Protein AF-A0A954LQW9-F1 (afdb_monomer)

Structure (mmCIF, N/CA/C/O backbone):
data_AF-A0A954LQW9-F1
#
_entry.id   AF-A0A954LQW9-F1
#
loop_
_atom_site.group_PDB
_atom_site.id
_atom_site.type_symbol
_atom_site.label_atom_id
_atom_site.label_alt_id
_atom_site.label_comp_id
_atom_site.label_asym_id
_atom_site.label_entity_id
_atom_site.label_seq_id
_atom_site.pdbx_PDB_ins_code
_atom_site.Cartn_x
_atom_site.Cartn_y
_atom_site.Cartn_z
_atom_site.occupancy
_atom_site.B_iso_or_equiv
_atom_site.auth_seq_id
_atom_site.auth_comp_id
_atom_site.auth_asym_id
_atom_site.auth_atom_id
_atom_site.pdbx_PDB_model_num
ATOM 1 N N . MET A 1 1 ? -70.187 52.828 22.513 1.00 39.25 1 MET A N 1
ATOM 2 C CA . MET A 1 1 ? -70.143 51.686 21.578 1.00 39.25 1 MET A CA 1
ATOM 3 C C . MET A 1 1 ? -68.738 51.109 21.655 1.00 39.25 1 MET A C 1
ATOM 5 O O . MET A 1 1 ? -67.790 51.791 21.299 1.00 39.25 1 MET A O 1
ATOM 9 N N . ILE A 1 2 ? -68.610 49.960 22.313 1.00 35.94 2 ILE A N 1
ATOM 10 C CA . ILE A 1 2 ? -67.358 49.329 22.753 1.00 35.94 2 ILE A CA 1
ATOM 11 C C . ILE A 1 2 ? -66.992 48.266 21.717 1.00 35.94 2 ILE A C 1
ATOM 13 O O . ILE A 1 2 ? -67.837 47.426 21.425 1.00 35.94 2 ILE A O 1
ATOM 17 N N . VAL A 1 3 ? -65.755 48.248 21.217 1.00 33.84 3 VAL A N 1
ATOM 18 C CA . VAL A 1 3 ? -65.202 47.069 20.530 1.00 33.84 3 VAL A CA 1
ATOM 19 C C . VAL A 1 3 ? -63.788 46.829 21.059 1.00 33.84 3 VAL A C 1
ATOM 21 O O . VAL A 1 3 ? -62.901 47.664 20.909 1.00 33.84 3 VAL A O 1
ATOM 24 N N . ARG A 1 4 ? -63.625 45.705 21.766 1.00 34.25 4 ARG A N 1
ATOM 25 C CA . ARG A 1 4 ? -62.376 45.216 22.366 1.00 34.25 4 ARG A CA 1
ATOM 26 C C . ARG A 1 4 ? -61.536 44.487 21.311 1.00 34.25 4 ARG A C 1
ATOM 28 O O . ARG A 1 4 ? -62.062 43.637 20.601 1.00 34.25 4 ARG A O 1
ATOM 35 N N . PHE A 1 5 ? -60.234 44.764 21.283 1.00 35.41 5 PHE A N 1
ATOM 36 C CA . PHE A 1 5 ? -59.224 43.932 20.622 1.00 35.41 5 PHE A CA 1
ATOM 37 C C . PHE A 1 5 ? -58.997 42.649 21.438 1.00 35.41 5 PHE A C 1
ATOM 39 O O . PHE A 1 5 ? -58.690 42.723 22.627 1.00 35.41 5 PHE A O 1
ATOM 46 N N . GLY A 1 6 ? -59.150 41.484 20.807 1.00 32.94 6 GLY A N 1
ATOM 47 C CA . GLY A 1 6 ? -58.772 40.184 21.362 1.00 32.94 6 GLY A CA 1
ATOM 48 C C . GLY A 1 6 ? -57.530 39.655 20.651 1.00 32.94 6 GLY A C 1
ATOM 49 O O . GLY A 1 6 ? -57.569 39.404 19.451 1.00 32.94 6 GLY A O 1
ATOM 50 N N . ILE A 1 7 ? -56.431 39.505 21.388 1.00 35.88 7 ILE A N 1
ATOM 51 C CA . ILE A 1 7 ? -55.212 38.824 20.942 1.00 35.88 7 ILE A CA 1
ATOM 52 C C . ILE A 1 7 ? -55.422 37.323 21.171 1.00 35.88 7 ILE A C 1
ATOM 54 O O . ILE A 1 7 ? -55.615 36.900 22.309 1.00 35.88 7 ILE A O 1
ATOM 58 N N . ILE A 1 8 ? -55.378 36.519 20.107 1.00 36.50 8 ILE A N 1
ATOM 59 C CA . ILE A 1 8 ? -55.309 35.055 20.201 1.00 36.50 8 ILE A CA 1
ATOM 60 C C . ILE A 1 8 ? -53.840 34.659 20.048 1.00 36.50 8 ILE A C 1
ATOM 62 O O . ILE A 1 8 ? -53.289 34.686 18.951 1.00 36.50 8 ILE A O 1
ATOM 66 N N . VAL A 1 9 ? -53.204 34.296 21.162 1.00 35.56 9 VAL A N 1
ATOM 67 C CA . VAL A 1 9 ? -51.922 33.582 21.168 1.00 35.56 9 VAL A CA 1
ATOM 68 C C . VAL A 1 9 ? -52.242 32.098 20.994 1.00 35.56 9 VAL A C 1
ATOM 70 O O . VAL A 1 9 ? -52.780 31.472 21.904 1.00 35.56 9 VAL A O 1
ATOM 73 N N . SER A 1 10 ? -51.950 31.536 19.821 1.00 35.53 10 SER A N 1
ATOM 74 C CA . SER A 1 10 ? -51.995 30.083 19.624 1.00 35.53 10 SER A CA 1
ATOM 75 C C . SER A 1 10 ? -50.727 29.462 20.207 1.00 35.53 10 SER A C 1
ATOM 77 O O . SER A 1 10 ? -49.638 29.649 19.670 1.00 35.53 10 SER A O 1
ATOM 79 N N . LEU A 1 11 ? -50.870 28.728 21.314 1.00 36.81 11 LEU A N 1
ATOM 80 C CA . LEU A 1 11 ? -49.846 27.811 21.812 1.00 36.81 11 LEU A CA 1
ATOM 81 C C . LEU A 1 11 ? -49.794 26.595 20.875 1.00 36.81 11 LEU A C 1
ATOM 83 O O . LEU A 1 11 ? -50.669 25.732 20.927 1.00 36.81 11 LEU A O 1
ATOM 87 N N . LEU A 1 12 ? -48.766 26.511 20.030 1.00 36.34 12 LEU A N 1
ATOM 88 C CA . LEU A 1 12 ? -48.398 25.258 19.376 1.00 36.34 12 LEU A CA 1
ATOM 89 C C . LEU A 1 12 ? -47.534 24.455 20.358 1.00 36.34 12 LEU A C 1
ATOM 91 O O . LEU A 1 12 ? -46.339 24.700 20.505 1.00 36.34 12 LEU A O 1
ATOM 95 N N . VAL A 1 13 ? -48.154 23.511 21.064 1.00 37.94 13 VAL A N 1
ATOM 96 C CA . VAL A 1 13 ? -47.433 22.466 21.799 1.00 37.94 13 VAL A CA 1
ATOM 97 C C . VAL A 1 13 ? -46.937 21.459 20.763 1.00 37.94 13 VAL A C 1
ATOM 99 O O . VAL A 1 13 ? -47.667 20.565 20.343 1.00 37.94 13 VAL A O 1
ATOM 102 N N . GLY A 1 14 ? -45.702 21.647 20.300 1.00 36.12 14 GLY A N 1
ATOM 103 C CA . GLY A 1 14 ? -44.982 20.635 19.538 1.00 36.12 14 GLY A CA 1
ATOM 104 C C . GLY A 1 14 ? -44.606 19.481 20.463 1.00 36.12 14 GLY A C 1
ATOM 105 O O . GLY A 1 14 ? -43.770 19.644 21.350 1.00 36.12 14 GLY A O 1
ATOM 106 N N . LEU A 1 15 ? -45.240 18.326 20.267 1.00 39.09 15 LEU A N 1
ATOM 107 C CA . LEU A 1 15 ? -44.799 17.044 20.810 1.00 39.09 15 LEU A CA 1
ATOM 108 C C . LEU A 1 15 ? -43.422 16.714 20.216 1.00 39.09 15 LEU A C 1
ATOM 110 O O . LEU A 1 15 ? -43.323 16.192 19.110 1.00 39.09 15 LEU A O 1
ATOM 114 N N . LEU A 1 16 ? -42.355 17.049 20.941 1.00 36.44 16 LEU A N 1
ATOM 115 C CA . LEU A 1 16 ? -41.032 16.484 20.702 1.00 36.44 16 LEU A CA 1
ATOM 116 C C . LEU A 1 16 ? -41.061 15.034 21.194 1.00 36.44 16 LEU A C 1
ATOM 118 O O . LEU A 1 16 ? -41.076 14.776 22.398 1.00 36.44 16 LEU A O 1
ATOM 122 N N . SER A 1 17 ? -41.109 14.090 20.257 1.00 41.28 17 SER A N 1
ATOM 123 C CA . SER A 1 17 ? -40.806 12.686 20.527 1.00 41.28 17 SER A CA 1
ATOM 124 C C . SER A 1 17 ? -39.409 12.592 21.152 1.00 41.28 17 SER A C 1
ATOM 126 O O . SER A 1 17 ? -38.478 13.202 20.623 1.00 41.28 17 SER A O 1
ATOM 128 N N . PRO A 1 18 ? -39.213 11.844 22.251 1.00 38.72 18 PRO A N 1
ATOM 129 C CA . PRO A 1 18 ? -37.887 11.608 22.786 1.00 38.72 18 PRO A CA 1
ATOM 130 C C . PRO A 1 18 ? -37.204 10.545 21.920 1.00 38.72 18 PRO A C 1
ATOM 132 O O . PRO A 1 18 ? -37.173 9.367 22.270 1.00 38.72 18 PRO A O 1
ATOM 135 N N . GLU A 1 19 ? -36.634 10.948 20.786 1.00 40.28 19 GLU A N 1
ATOM 136 C CA . GLU A 1 19 ? -35.467 10.239 20.265 1.00 40.28 19 GLU A CA 1
ATOM 137 C C . GLU A 1 19 ? -34.329 10.504 21.247 1.00 40.28 19 GLU A C 1
ATOM 139 O O . GLU A 1 19 ? -33.559 11.458 21.147 1.00 40.28 19 GLU A O 1
ATOM 144 N N . ILE A 1 20 ? -34.268 9.663 22.277 1.00 41.00 20 ILE A N 1
ATOM 145 C CA . ILE A 1 20 ? -33.028 9.432 23.000 1.00 41.00 20 ILE A CA 1
ATOM 146 C C . ILE A 1 20 ? -32.042 8.998 21.918 1.00 41.00 20 ILE A C 1
ATOM 148 O O . ILE A 1 20 ? -32.199 7.913 21.360 1.00 41.00 20 ILE A O 1
ATOM 152 N N . LEU A 1 21 ? -31.074 9.861 21.599 1.00 38.66 21 LEU A N 1
ATOM 153 C CA . LEU A 1 21 ? -29.894 9.528 20.806 1.00 38.66 21 LEU A CA 1
ATOM 154 C C . LEU A 1 21 ? -29.214 8.332 21.483 1.00 38.66 21 LEU A C 1
ATOM 156 O O . LEU A 1 21 ? -28.377 8.490 22.372 1.00 38.66 21 LEU A O 1
ATOM 160 N N . ARG A 1 22 ? -29.635 7.115 21.134 1.00 48.69 22 ARG A N 1
ATOM 161 C CA . ARG A 1 22 ? -28.918 5.901 21.497 1.00 48.69 22 ARG A CA 1
ATOM 162 C C . ARG A 1 22 ? -27.589 5.998 20.768 1.00 48.69 22 ARG A C 1
ATOM 164 O O . ARG A 1 22 ? -27.580 6.137 19.548 1.00 48.69 22 ARG A O 1
ATOM 171 N N . ALA A 1 23 ? -26.492 5.959 21.521 1.00 61.72 23 ALA A N 1
ATOM 172 C CA . ALA A 1 23 ? -25.183 5.732 20.930 1.00 61.72 23 ALA A CA 1
ATOM 173 C C . ALA A 1 23 ? -25.295 4.515 20.002 1.00 61.72 23 ALA A C 1
ATOM 175 O O . ALA A 1 23 ? -25.892 3.504 20.387 1.00 61.72 23 ALA A O 1
ATOM 176 N N . GLU A 1 24 ? -24.813 4.658 18.769 1.00 81.50 24 GLU A N 1
ATOM 177 C CA . GLU A 1 24 ? -24.859 3.587 17.781 1.00 81.50 24 GLU A CA 1
ATOM 178 C C . GLU A 1 24 ? -24.200 2.329 18.371 1.00 81.50 24 GLU A C 1
ATOM 180 O O . GLU A 1 24 ? -23.196 2.416 19.090 1.00 81.50 24 GLU A O 1
ATOM 185 N N . ALA A 1 25 ? -24.810 1.166 18.145 1.00 90.00 25 ALA A N 1
ATOM 186 C CA . ALA A 1 25 ? -24.285 -0.084 18.674 1.00 90.00 25 ALA A CA 1
ATOM 187 C C . ALA A 1 25 ? -22.939 -0.395 18.007 1.00 90.00 25 ALA A C 1
ATOM 189 O O . ALA A 1 25 ? -22.833 -0.381 16.780 1.00 90.00 25 ALA A O 1
ATOM 190 N N . ILE A 1 26 ? -21.920 -0.664 18.823 1.00 92.88 26 ILE A N 1
ATOM 191 C CA . ILE A 1 26 ? -20.564 -0.936 18.348 1.00 92.88 26 ILE A CA 1
ATOM 192 C C . ILE A 1 26 ? -20.423 -2.428 18.079 1.00 92.88 26 ILE A C 1
ATOM 194 O O . ILE A 1 26 ? -20.633 -3.249 18.975 1.00 92.88 26 ILE A O 1
ATOM 198 N N . ASP A 1 27 ? -20.042 -2.752 16.851 1.00 92.56 27 ASP A N 1
ATOM 199 C CA . ASP A 1 27 ? -19.874 -4.110 16.351 1.00 92.56 27 ASP A CA 1
ATOM 200 C C . ASP A 1 27 ? -18.390 -4.509 16.367 1.00 92.56 27 ASP A C 1
ATOM 202 O O . ASP A 1 27 ? -17.510 -3.715 16.017 1.00 92.56 27 ASP A O 1
ATOM 206 N N . PHE A 1 28 ? -18.078 -5.732 16.803 1.00 95.06 28 PHE A N 1
ATOM 207 C CA . PHE A 1 28 ? -16.683 -6.147 16.923 1.00 95.06 28 PHE A CA 1
ATOM 208 C C . PHE A 1 28 ? -15.979 -6.173 15.563 1.00 95.06 28 PHE A C 1
ATOM 210 O O . PHE A 1 28 ? -14.863 -5.671 15.440 1.00 95.06 28 PHE A O 1
ATOM 217 N N . GLU A 1 29 ? -16.617 -6.737 14.544 1.00 92.44 29 GLU A N 1
ATOM 218 C CA . GLU A 1 29 ? -16.003 -6.957 13.234 1.00 92.44 29 GLU A CA 1
ATOM 219 C C . GLU A 1 29 ? -15.892 -5.649 12.452 1.00 92.44 29 GLU A C 1
ATOM 221 O O . GLU A 1 29 ? -14.889 -5.392 11.786 1.00 92.44 29 GLU A O 1
ATOM 226 N N . ARG A 1 30 ? -16.900 -4.781 12.580 1.00 91.12 30 ARG A N 1
ATOM 227 C CA . ARG A 1 30 ? -16.988 -3.526 11.825 1.00 91.12 30 ARG A CA 1
ATOM 228 C C . ARG A 1 30 ? -16.236 -2.360 12.460 1.00 91.12 30 ARG A C 1
ATOM 230 O O . ARG A 1 30 ? -15.747 -1.487 11.735 1.00 91.12 30 ARG A O 1
ATOM 237 N N . ASP A 1 31 ? -16.167 -2.314 13.789 1.00 93.50 31 ASP A N 1
ATOM 238 C CA . ASP A 1 31 ? -15.703 -1.136 14.528 1.00 93.50 31 ASP A CA 1
ATOM 239 C C . ASP A 1 31 ? -14.452 -1.410 15.381 1.00 93.50 31 ASP A C 1
ATOM 241 O O . ASP A 1 31 ? -13.601 -0.531 15.509 1.00 93.50 31 ASP A O 1
ATOM 245 N N . VAL A 1 32 ? -14.283 -2.621 15.929 1.00 96.25 32 VAL A N 1
ATOM 246 C CA . VAL A 1 32 ? -13.165 -2.951 16.840 1.00 96.25 32 VAL A CA 1
ATOM 247 C C . VAL A 1 32 ? -11.998 -3.613 16.118 1.00 96.25 32 VAL A C 1
ATOM 249 O O . VAL A 1 32 ? -10.855 -3.168 16.239 1.00 96.25 32 VAL A O 1
ATOM 252 N N . GLN A 1 33 ? -12.251 -4.676 15.362 1.00 95.88 33 GLN A N 1
ATOM 253 C CA . GLN A 1 33 ? -11.215 -5.427 14.660 1.00 95.88 33 GLN A CA 1
ATOM 254 C C . GLN A 1 33 ? -10.422 -4.556 13.663 1.00 95.88 33 GLN A C 1
ATOM 256 O O . GLN A 1 33 ? -9.190 -4.668 13.650 1.00 95.88 33 GLN A O 1
ATOM 261 N N . PRO A 1 34 ? -11.038 -3.617 12.909 1.00 95.50 34 PRO A N 1
ATOM 262 C CA . PRO A 1 34 ? -10.297 -2.729 12.015 1.00 95.50 34 PRO A CA 1
ATOM 263 C C . PRO A 1 34 ? -9.323 -1.813 12.760 1.00 95.50 34 PRO A C 1
ATOM 265 O O . PRO A 1 34 ? -8.219 -1.579 12.272 1.00 95.50 34 PRO A O 1
ATOM 268 N N . ILE A 1 35 ? -9.658 -1.378 13.982 1.00 95.81 35 ILE A N 1
ATOM 269 C CA . ILE A 1 35 ? -8.738 -0.619 14.845 1.00 95.81 35 ILE A CA 1
ATOM 270 C C . ILE A 1 35 ? -7.499 -1.466 15.168 1.00 95.81 35 ILE A C 1
ATOM 272 O O . ILE A 1 35 ? -6.374 -0.970 15.086 1.00 95.81 35 ILE A O 1
ATOM 276 N N . LEU A 1 36 ? -7.673 -2.753 15.486 1.00 95.94 36 LEU A N 1
ATOM 277 C CA . LEU A 1 36 ? -6.546 -3.652 15.767 1.00 95.94 36 LEU A CA 1
ATOM 278 C C . LEU A 1 36 ? -5.631 -3.821 14.553 1.00 95.94 36 LEU A C 1
ATOM 280 O O . LEU A 1 36 ? -4.410 -3.864 14.719 1.00 95.94 36 LEU A O 1
ATOM 284 N N . THR A 1 37 ? -6.205 -3.882 13.352 1.00 95.19 37 THR A N 1
ATOM 285 C CA . THR A 1 37 ? -5.450 -3.953 12.095 1.00 95.19 37 THR A CA 1
ATOM 286 C C . THR A 1 37 ? -4.726 -2.648 11.796 1.00 95.19 37 THR A C 1
ATOM 288 O O . THR A 1 37 ? -3.524 -2.668 11.534 1.00 95.19 37 THR A O 1
ATOM 291 N N . ARG A 1 38 ? -5.414 -1.509 11.908 1.00 94.00 38 ARG A N 1
ATOM 292 C CA . ARG A 1 38 ? -4.849 -0.170 11.694 1.00 94.00 38 ARG A CA 1
ATOM 293 C C . ARG A 1 38 ? -3.624 0.080 12.564 1.00 94.00 38 ARG A C 1
ATOM 295 O O . ARG A 1 38 ? -2.583 0.473 12.057 1.00 94.00 38 ARG A O 1
ATOM 302 N N . TYR A 1 39 ? -3.708 -0.232 13.854 1.00 93.88 39 TYR A N 1
ATOM 303 C CA . TYR A 1 39 ? -2.588 -0.069 14.786 1.00 93.88 39 TYR A CA 1
ATOM 304 C C . TYR A 1 39 ? -1.604 -1.254 14.791 1.00 93.88 39 TYR A C 1
ATOM 306 O O . TYR A 1 39 ? -0.753 -1.363 15.681 1.00 93.88 39 TYR A O 1
ATOM 314 N N . SER A 1 40 ? -1.693 -2.147 13.795 1.00 92.94 40 SER A N 1
ATOM 315 C CA . SER A 1 40 ? -0.809 -3.304 13.600 1.00 92.94 40 SER A CA 1
ATOM 316 C C . SER A 1 40 ? -0.757 -4.287 14.783 1.00 92.94 40 SER A C 1
ATOM 318 O O . SER A 1 40 ? 0.204 -5.047 14.931 1.00 92.94 40 SER A O 1
ATOM 320 N N . CYS A 1 41 ? -1.785 -4.321 15.636 1.00 95.12 41 CYS A N 1
ATOM 321 C CA . CYS A 1 41 ? -1.848 -5.220 16.790 1.00 95.12 41 CYS A CA 1
ATOM 322 C C . CYS A 1 41 ? -1.948 -6.692 16.363 1.00 95.12 41 CYS A C 1
ATOM 324 O O . CYS A 1 41 ? -1.286 -7.548 16.953 1.00 95.12 41 CYS A O 1
ATOM 326 N N . ASN A 1 42 ? -2.729 -6.976 15.319 1.00 95.56 42 ASN A N 1
ATOM 327 C CA . ASN A 1 42 ? -2.924 -8.307 14.732 1.00 95.56 42 ASN A CA 1
ATOM 328 C C . ASN A 1 42 ? -2.038 -8.552 13.487 1.00 95.56 42 ASN A C 1
ATOM 330 O O . ASN A 1 42 ? -2.301 -9.450 12.689 1.00 95.56 42 ASN A O 1
ATOM 334 N N . ALA A 1 43 ? -0.966 -7.771 13.314 1.00 93.19 43 ALA A N 1
ATOM 335 C CA . ALA A 1 43 ? 0.038 -8.007 12.280 1.00 93.19 43 ALA A CA 1
ATOM 336 C C . ALA A 1 43 ? 1.053 -9.082 12.714 1.00 93.19 43 ALA A C 1
ATOM 338 O O . ALA A 1 43 ? 1.224 -9.358 13.907 1.00 93.19 43 ALA A O 1
ATOM 339 N N . GLY A 1 44 ? 1.776 -9.656 11.744 1.00 92.38 44 GLY A N 1
ATOM 340 C CA . GLY A 1 44 ? 2.774 -10.712 11.964 1.00 92.38 44 GLY A CA 1
ATOM 341 C C . GLY A 1 44 ? 3.810 -10.407 13.062 1.00 92.38 44 GLY A C 1
ATOM 342 O O . GLY A 1 44 ? 4.020 -11.247 13.929 1.00 92.38 44 GLY A O 1
ATOM 343 N N . PRO A 1 45 ? 4.426 -9.214 13.124 1.00 91.94 45 PRO A N 1
ATOM 344 C CA . PRO A 1 45 ? 5.381 -8.894 14.194 1.00 91.94 45 PRO A CA 1
ATOM 345 C C . PRO A 1 45 ? 4.786 -8.903 15.620 1.00 91.94 45 PRO A C 1
ATOM 347 O O . PRO A 1 45 ? 5.512 -9.110 16.599 1.00 91.94 45 PRO A O 1
ATOM 350 N N . CYS A 1 46 ? 3.470 -8.704 15.751 1.00 93.88 46 CYS A N 1
ATOM 351 C CA . CYS A 1 46 ? 2.755 -8.611 17.025 1.00 93.88 46 CYS A CA 1
ATOM 352 C C . CYS A 1 46 ? 1.903 -9.867 17.276 1.00 93.88 46 CYS A C 1
ATOM 354 O O . CYS A 1 46 ? 2.439 -10.975 17.296 1.00 93.88 46 CYS A O 1
ATOM 356 N N . HIS A 1 47 ? 0.598 -9.725 17.522 1.00 96.25 47 HIS A N 1
ATOM 357 C CA . HIS A 1 47 ? -0.268 -10.839 17.913 1.00 96.25 47 HIS A CA 1
ATOM 358 C C . HIS A 1 47 ? -0.755 -11.688 16.732 1.00 96.25 47 HIS A C 1
ATOM 360 O O . HIS A 1 47 ? -1.288 -12.765 16.979 1.00 96.25 47 HIS A O 1
ATOM 366 N N . GLY A 1 48 ? -0.520 -11.253 15.487 1.00 94.75 48 GLY A N 1
ATOM 367 C CA . GLY A 1 48 ? -0.924 -11.952 14.261 1.00 94.75 48 GLY A CA 1
ATOM 368 C C . GLY A 1 48 ? 0.007 -13.072 13.796 1.00 94.75 48 GLY A C 1
ATOM 369 O O . GLY A 1 48 ? -0.299 -13.757 12.822 1.00 94.75 48 GLY A O 1
ATOM 370 N N . LYS A 1 49 ? 1.169 -13.279 14.436 1.00 92.81 49 LYS A N 1
ATOM 371 C CA . LYS A 1 49 ? 2.019 -14.439 14.111 1.00 92.81 49 LYS A CA 1
ATOM 372 C C . LYS A 1 49 ? 1.377 -15.746 14.552 1.00 92.81 49 LYS A C 1
ATOM 374 O O . LYS A 1 49 ? 0.674 -15.807 15.558 1.00 92.81 49 LYS A O 1
ATOM 379 N N . ALA A 1 50 ? 1.747 -16.832 13.875 1.00 88.81 50 ALA A N 1
ATOM 380 C CA . ALA A 1 50 ? 1.235 -18.175 14.140 1.00 88.81 50 ALA A CA 1
ATOM 381 C C . ALA A 1 50 ? 1.327 -18.611 15.618 1.00 88.81 50 ALA A C 1
ATOM 383 O O . ALA A 1 50 ? 0.437 -19.313 16.098 1.00 88.81 50 ALA A O 1
ATOM 384 N N . SER A 1 51 ? 2.357 -18.179 16.351 1.00 90.94 51 SER A N 1
ATOM 385 C CA . SER A 1 51 ? 2.542 -18.489 17.775 1.00 90.94 51 SER A CA 1
ATOM 386 C C . SER A 1 51 ? 1.888 -17.495 18.748 1.00 90.94 51 SER A C 1
ATOM 388 O O . SER A 1 51 ? 1.844 -17.770 19.945 1.00 90.94 51 SER A O 1
ATOM 390 N N . GLY A 1 52 ? 1.381 -16.351 18.273 1.00 91.50 52 GLY A N 1
ATOM 391 C CA . GLY A 1 52 ? 0.966 -15.230 19.122 1.00 91.50 52 GLY A CA 1
ATOM 392 C C . GLY A 1 52 ? 2.110 -14.664 19.975 1.00 91.50 52 GLY A C 1
ATOM 393 O O . GLY A 1 52 ? 3.260 -15.079 19.873 1.00 91.50 52 GLY A O 1
ATOM 394 N N . GLN A 1 53 ? 1.820 -13.704 20.849 1.00 90.56 53 GLN A N 1
ATOM 395 C CA . GLN A 1 53 ? 2.801 -13.112 21.768 1.00 90.56 53 GLN A CA 1
ATOM 396 C C . GLN A 1 53 ? 2.325 -13.259 23.210 1.00 90.56 53 GLN A C 1
ATOM 398 O O . GLN A 1 53 ? 1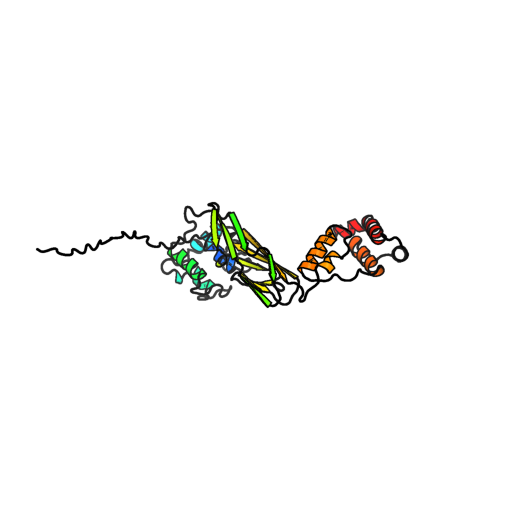.212 -12.856 23.541 1.00 90.56 53 GLN A O 1
ATOM 403 N N . ASN A 1 54 ? 3.180 -13.808 24.081 1.00 88.12 54 ASN A N 1
ATOM 404 C CA . ASN A 1 54 ? 2.918 -13.948 25.521 1.00 88.12 54 ASN A CA 1
ATOM 405 C C . ASN A 1 54 ? 1.562 -14.612 25.846 1.00 88.12 54 ASN A C 1
ATOM 407 O O . ASN A 1 54 ? 0.834 -14.163 26.731 1.00 88.12 54 ASN A O 1
ATOM 411 N N . GLY A 1 55 ? 1.204 -15.665 25.103 1.00 90.06 55 GLY A N 1
ATOM 412 C CA . GLY A 1 55 ? -0.060 -16.386 25.287 1.00 90.06 55 GLY A CA 1
ATOM 413 C C . GLY A 1 55 ? -1.302 -15.622 24.814 1.00 90.06 55 GLY A C 1
ATOM 414 O O . GLY A 1 55 ? -2.409 -15.948 25.235 1.00 90.06 55 GLY A O 1
ATOM 415 N N . PHE A 1 56 ? -1.138 -14.590 23.980 1.00 94.75 56 PHE A N 1
ATOM 416 C CA . PHE A 1 56 ? -2.226 -13.905 23.287 1.00 94.75 56 PHE A CA 1
ATOM 417 C C . PHE A 1 56 ? -1.989 -13.916 21.777 1.00 94.75 56 PHE A C 1
ATOM 419 O O . PHE A 1 56 ? -0.954 -13.436 21.301 1.00 94.75 56 PHE A O 1
ATOM 426 N N . LYS A 1 57 ? -2.955 -14.457 21.039 1.00 95.75 57 LYS A N 1
ATOM 427 C CA . LYS A 1 57 ? -2.903 -14.627 19.593 1.00 95.75 57 LYS A CA 1
ATOM 428 C C . LYS A 1 57 ? -4.160 -14.035 18.969 1.00 95.75 57 LYS A C 1
ATOM 430 O O . LYS A 1 57 ? -5.245 -14.211 19.506 1.00 95.75 57 LYS A O 1
ATOM 435 N N . LEU A 1 58 ? -3.965 -13.361 17.847 1.00 96.81 58 LEU A N 1
ATOM 436 C CA . LEU A 1 58 ? -5.009 -12.914 16.941 1.00 96.81 58 LEU A CA 1
ATOM 437 C C . LEU A 1 58 ? -4.733 -13.521 15.560 1.00 96.81 58 LEU A C 1
ATOM 439 O O . LEU A 1 58 ? -3.609 -13.924 15.246 1.00 96.81 58 LEU A O 1
ATOM 443 N N . SER A 1 59 ? -5.773 -13.616 14.756 1.00 96.19 59 SER A N 1
ATOM 444 C CA . SER A 1 59 ? -5.740 -13.929 13.344 1.00 96.19 59 SER A CA 1
ATOM 445 C C . SER A 1 59 ? -4.935 -12.847 12.608 1.00 96.19 59 SER A C 1
ATOM 447 O O . SER A 1 59 ? -4.948 -11.666 12.968 1.00 96.19 59 SER A O 1
ATOM 449 N N . LEU A 1 60 ? -4.161 -13.243 11.597 1.00 95.00 60 LEU A N 1
ATOM 450 C CA . LEU A 1 60 ? -3.337 -12.315 10.826 1.00 95.00 60 LEU A CA 1
ATOM 451 C C . LEU A 1 60 ? -4.228 -11.307 10.085 1.00 95.00 60 LEU A C 1
ATOM 453 O O . LEU A 1 60 ? -5.014 -11.696 9.227 1.00 95.00 60 LEU A O 1
ATOM 457 N N . LEU A 1 61 ? -4.076 -10.018 10.397 1.00 93.00 61 LEU A N 1
ATOM 458 C CA . LEU A 1 61 ? -4.851 -8.920 9.797 1.00 93.00 61 LEU A CA 1
ATOM 459 C C . LEU A 1 61 ? -6.378 -9.051 9.961 1.00 93.00 61 LEU A C 1
ATOM 461 O O . LEU A 1 61 ? -7.123 -8.427 9.207 1.00 93.00 61 LEU A O 1
ATOM 465 N N . GLY A 1 62 ? -6.842 -9.823 10.948 1.00 92.69 62 GLY A N 1
ATOM 466 C CA . GLY A 1 62 ? -8.268 -9.971 11.238 1.00 92.69 62 GLY A CA 1
ATOM 467 C C . GLY A 1 62 ? -9.008 -10.968 10.341 1.00 92.69 62 GLY A C 1
ATOM 468 O O . GLY A 1 62 ? -10.215 -10.843 10.185 1.00 92.69 62 GLY A O 1
ATOM 469 N N . PHE A 1 63 ? -8.313 -11.935 9.728 1.00 93.06 63 PHE A N 1
ATOM 470 C CA . PHE A 1 63 ? -8.937 -12.894 8.803 1.00 93.06 63 PHE A CA 1
ATOM 471 C C . PHE A 1 63 ? -10.001 -13.807 9.443 1.00 93.06 63 PHE A C 1
ATOM 473 O O . PHE A 1 63 ? -10.807 -14.379 8.716 1.00 93.06 63 PHE A O 1
ATOM 480 N N . ASP A 1 64 ? -9.981 -13.983 10.769 1.00 94.69 64 ASP A N 1
ATOM 481 C CA . ASP A 1 64 ? -10.925 -14.830 11.511 1.00 94.69 64 ASP A CA 1
ATOM 482 C C . ASP A 1 64 ? -11.501 -14.046 12.707 1.00 94.69 64 ASP A C 1
ATOM 484 O O . ASP A 1 64 ? -10.909 -14.029 13.797 1.00 94.69 64 ASP A O 1
ATOM 488 N N . PRO A 1 65 ? -12.630 -13.339 12.503 1.00 93.81 65 PRO A N 1
ATOM 489 C CA . PRO A 1 65 ? -13.244 -12.517 13.541 1.00 93.81 65 PRO A CA 1
ATOM 490 C C . PRO A 1 65 ? -13.783 -13.312 14.732 1.00 93.81 65 PRO A C 1
ATOM 492 O O . PRO A 1 65 ? -13.737 -12.827 15.866 1.00 93.81 65 PRO A O 1
ATOM 495 N N . GLU A 1 66 ? -14.262 -14.541 14.520 1.00 94.88 66 GLU A N 1
ATOM 496 C CA . GLU A 1 66 ? -14.745 -15.394 15.608 1.00 94.88 66 GLU A CA 1
ATOM 497 C C . GLU A 1 66 ? -13.593 -15.794 16.537 1.00 94.88 66 GLU A C 1
ATOM 499 O O . GLU A 1 66 ? -13.699 -15.654 17.765 1.00 94.88 66 GLU A O 1
ATOM 504 N N . PHE A 1 67 ? -12.473 -16.230 15.954 1.00 95.75 67 PHE A N 1
ATOM 505 C CA . PHE A 1 67 ? -11.253 -16.539 16.690 1.00 95.75 67 PHE A CA 1
ATOM 506 C C . PHE A 1 67 ? -10.755 -15.326 17.488 1.00 95.75 67 PHE A C 1
ATOM 508 O O . PHE A 1 67 ? -10.487 -15.440 18.688 1.00 95.75 67 PHE A O 1
ATOM 515 N N . ASP A 1 68 ? -10.685 -14.152 16.855 1.00 96.56 68 ASP A N 1
ATOM 516 C CA . ASP A 1 68 ? -10.203 -12.922 17.493 1.00 96.56 68 ASP A CA 1
ATOM 517 C C . ASP A 1 68 ? -11.087 -12.479 18.656 1.00 96.56 68 ASP A C 1
ATOM 519 O O . ASP A 1 68 ? -10.592 -12.142 19.741 1.00 96.56 68 ASP A O 1
ATOM 523 N N . TYR A 1 69 ? -12.403 -12.525 18.454 1.00 96.88 69 TYR A N 1
ATOM 524 C CA . TYR A 1 69 ? -13.378 -12.193 19.479 1.00 96.88 69 TYR A CA 1
ATOM 525 C C . TYR A 1 69 ? -13.235 -13.117 20.695 1.00 96.88 69 TYR A C 1
ATOM 527 O O . TYR A 1 69 ? -13.195 -12.651 21.841 1.00 96.88 69 TYR A O 1
ATOM 535 N N . ALA A 1 70 ? -13.121 -14.431 20.474 1.00 95.50 70 ALA A N 1
ATOM 536 C CA . ALA A 1 70 ? -12.949 -15.406 21.548 1.00 95.50 70 ALA A CA 1
ATOM 537 C C . ALA A 1 70 ? -11.616 -15.215 22.294 1.00 95.50 70 ALA A C 1
ATOM 539 O O . ALA A 1 70 ? -11.589 -15.256 23.532 1.00 95.50 70 ALA A O 1
ATOM 540 N N . ALA A 1 71 ? -10.528 -14.939 21.569 1.00 95.31 71 ALA A N 1
ATOM 541 C CA . ALA A 1 71 ? -9.215 -14.675 22.149 1.00 95.31 71 ALA A CA 1
ATOM 542 C C . ALA A 1 71 ? -9.218 -13.436 23.062 1.00 95.31 71 ALA A C 1
ATOM 544 O O . ALA A 1 71 ? -8.582 -13.424 24.125 1.00 95.31 71 ALA A O 1
ATOM 545 N N . LEU A 1 72 ? -9.964 -12.396 22.688 1.00 95.56 72 LEU A N 1
ATOM 546 C CA . LEU A 1 72 ? -10.101 -11.178 23.485 1.00 95.56 72 LEU A CA 1
ATOM 547 C C . LEU A 1 72 ? -11.014 -11.357 24.699 1.00 95.56 72 LEU A C 1
ATOM 549 O O . LEU A 1 72 ? -10.651 -10.934 25.797 1.00 95.56 72 LEU A O 1
ATOM 553 N N . THR A 1 73 ? -12.173 -11.989 24.523 1.00 94.56 73 THR A N 1
ATOM 554 C CA . THR A 1 73 ? -13.252 -11.949 25.525 1.00 94.56 73 THR A CA 1
ATOM 555 C C . THR A 1 73 ? -13.316 -13.180 26.434 1.00 94.56 73 THR A C 1
ATOM 557 O O . THR A 1 73 ? -13.779 -13.072 27.569 1.00 94.56 73 THR A O 1
ATOM 560 N N . ARG A 1 74 ? -12.844 -14.354 25.985 1.00 91.50 74 ARG A N 1
ATOM 561 C CA . ARG A 1 74 ? -13.065 -15.645 26.677 1.00 91.50 74 ARG A CA 1
ATOM 562 C C . ARG A 1 74 ? -11.781 -16.290 27.188 1.00 91.50 74 ARG A C 1
ATOM 564 O O . ARG A 1 74 ? -11.763 -16.899 28.260 1.00 91.50 74 ARG A O 1
ATOM 571 N N . GLU A 1 75 ? -10.693 -16.174 26.437 1.00 92.19 75 GLU A N 1
ATOM 572 C CA . GLU A 1 75 ? -9.428 -16.813 26.792 1.00 92.19 75 GLU A CA 1
ATOM 573 C C . GLU A 1 75 ? -8.770 -16.229 28.054 1.00 92.19 75 GLU A C 1
ATOM 575 O O . GLU A 1 75 ? -9.136 -15.177 28.578 1.00 92.19 75 GLU A O 1
ATOM 580 N N . ALA A 1 76 ? -7.751 -16.933 28.561 1.00 87.62 76 ALA A N 1
ATOM 581 C CA . ALA A 1 76 ? -6.961 -16.519 29.721 1.00 87.62 76 ALA A CA 1
ATOM 582 C C . ALA A 1 76 ? -7.806 -16.187 30.967 1.00 87.62 76 ALA A C 1
ATOM 584 O O . ALA A 1 76 ? -7.380 -15.367 31.784 1.00 87.62 76 ALA A O 1
ATOM 585 N N . ARG A 1 77 ? -8.966 -16.849 31.118 1.00 84.56 77 ARG A N 1
ATOM 586 C CA . ARG A 1 77 ? -9.965 -16.628 32.181 1.00 84.56 77 ARG A CA 1
ATOM 587 C C . ARG A 1 77 ? -10.537 -15.202 32.177 1.00 84.56 77 ARG A C 1
ATOM 589 O O . ARG A 1 77 ? -10.738 -14.628 33.242 1.00 84.56 77 ARG A O 1
ATOM 596 N N . GLY A 1 78 ? -10.717 -14.608 30.995 1.00 82.00 78 GLY A N 1
ATOM 597 C CA . GLY A 1 78 ? -11.308 -13.275 30.829 1.00 82.00 78 GLY A CA 1
ATOM 598 C C . GLY A 1 78 ? -10.421 -12.116 31.293 1.00 82.00 78 GLY A C 1
ATOM 599 O O . GLY A 1 78 ? -10.868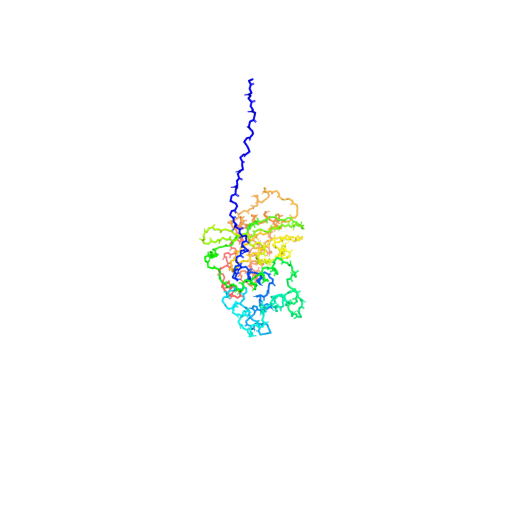 -10.980 31.333 1.00 82.00 78 GLY A O 1
ATOM 600 N N . ARG A 1 79 ? -9.143 -12.356 31.618 1.00 87.62 79 ARG A N 1
ATOM 601 C CA . ARG A 1 79 ? -8.243 -11.338 32.205 1.00 87.62 79 ARG A CA 1
ATOM 602 C C . ARG A 1 79 ? -7.975 -10.114 31.318 1.00 87.62 79 ARG A C 1
ATOM 604 O O . ARG A 1 79 ? -7.354 -9.163 31.784 1.00 87.62 79 ARG A O 1
ATOM 611 N N . ARG A 1 80 ? -8.353 -10.149 30.038 1.00 93.94 80 ARG A N 1
ATOM 612 C CA . ARG A 1 80 ? -8.087 -9.069 29.075 1.00 93.94 80 ARG A CA 1
ATOM 613 C C . ARG A 1 80 ? -9.117 -7.946 29.150 1.00 93.94 80 ARG A C 1
ATOM 615 O O . ARG A 1 80 ? -8.749 -6.801 28.889 1.00 93.94 80 ARG A O 1
ATOM 622 N N . ILE A 1 81 ? -10.346 -8.269 29.552 1.00 95.81 81 ILE A N 1
ATOM 623 C CA . ILE A 1 81 ? -11.452 -7.324 29.682 1.00 95.81 81 ILE A CA 1
ATOM 624 C C . ILE A 1 81 ? -11.945 -7.315 31.125 1.00 95.81 81 ILE A C 1
ATOM 626 O O . ILE A 1 81 ? -12.261 -8.357 31.693 1.00 95.81 81 ILE A O 1
ATOM 630 N N . PHE A 1 82 ? -12.037 -6.129 31.716 1.00 94.94 82 PHE A N 1
ATOM 631 C CA . PHE A 1 82 ? -12.542 -5.943 33.066 1.00 94.94 82 PHE A CA 1
ATOM 632 C C . PHE A 1 82 ? -13.836 -5.132 33.036 1.00 94.94 82 PHE A C 1
ATOM 634 O O . PHE A 1 82 ? -13.831 -3.915 33.169 1.00 94.94 82 PHE A O 1
ATOM 641 N N . LEU A 1 83 ? -14.964 -5.823 32.857 1.00 92.19 83 LEU A N 1
ATOM 642 C CA . LEU A 1 83 ? -16.284 -5.196 32.711 1.00 92.19 83 LEU A CA 1
ATOM 643 C C . LEU A 1 83 ? -16.683 -4.239 33.851 1.00 92.19 83 LEU A C 1
ATOM 645 O O . LEU A 1 83 ? -17.249 -3.195 33.542 1.00 92.19 83 LEU A O 1
ATOM 649 N N . PRO A 1 84 ? -16.401 -4.521 35.142 1.00 94.31 84 PRO A N 1
ATOM 650 C CA . PRO A 1 84 ? -16.772 -3.601 36.221 1.00 94.31 84 PRO A CA 1
ATOM 651 C C . PRO A 1 84 ? -16.038 -2.255 36.182 1.00 94.31 84 PRO A C 1
ATOM 653 O O . PRO A 1 84 ? -16.518 -1.286 36.762 1.00 94.31 84 PRO A O 1
ATOM 656 N N . ASN A 1 85 ? -14.868 -2.195 35.538 1.00 96.06 85 ASN A N 1
ATOM 657 C CA . ASN A 1 85 ? -14.104 -0.966 35.332 1.00 96.06 85 ASN A CA 1
ATOM 658 C C . ASN A 1 85 ? -13.377 -1.055 33.977 1.00 96.06 85 ASN A C 1
ATOM 660 O O . ASN A 1 85 ? -12.196 -1.420 33.935 1.00 96.06 85 ASN A O 1
ATOM 664 N N . PRO A 1 86 ? -14.095 -0.799 32.865 1.00 96.88 86 PRO A N 1
ATOM 665 C CA . PRO A 1 86 ? -13.609 -1.029 31.507 1.00 96.88 86 PRO A CA 1
ATOM 666 C C . PRO A 1 86 ? -12.252 -0.392 31.208 1.00 96.88 86 PRO A C 1
ATOM 668 O O . PRO A 1 86 ? -11.424 -1.015 30.548 1.00 96.88 86 PRO A O 1
ATOM 671 N N . GLU A 1 87 ? -11.977 0.790 31.754 1.00 96.81 87 GLU A N 1
ATOM 672 C CA . GLU A 1 87 ? -10.723 1.535 31.625 1.00 96.81 87 GLU A CA 1
ATOM 673 C C . GLU A 1 87 ? -9.511 0.778 32.191 1.00 96.81 87 GLU A C 1
ATOM 675 O O . GLU A 1 87 ? -8.379 1.017 31.771 1.00 96.81 87 GLU A O 1
ATOM 680 N N . GLN A 1 88 ? -9.731 -0.155 33.123 1.00 96.69 88 GLN A N 1
ATOM 681 C CA . GLN A 1 88 ? -8.691 -1.028 33.673 1.00 96.69 88 GLN A CA 1
ATOM 682 C C . GLN A 1 88 ? -8.489 -2.325 32.876 1.00 96.69 88 GLN A C 1
ATOM 684 O O . GLN A 1 88 ? -7.657 -3.155 33.241 1.00 96.69 88 GLN A O 1
ATOM 689 N N . SER A 1 89 ? -9.217 -2.517 31.775 1.00 97.25 89 SER A N 1
ATOM 690 C CA . SER A 1 89 ? -9.011 -3.660 30.886 1.00 97.25 89 SER A CA 1
ATOM 691 C C . SER A 1 89 ? -7.599 -3.632 30.305 1.00 97.25 89 SER A C 1
ATOM 693 O O . SER A 1 89 ? -7.181 -2.631 29.719 1.00 97.25 89 SER A O 1
ATOM 695 N N . LEU A 1 90 ? -6.875 -4.755 30.376 1.00 96.06 90 LEU A N 1
ATOM 696 C CA . LEU A 1 90 ? -5.558 -4.880 29.737 1.00 96.06 90 LEU A CA 1
ATOM 697 C C . LEU A 1 90 ? -5.626 -4.594 28.231 1.00 96.06 90 LEU A C 1
ATOM 699 O O . LEU A 1 90 ? -4.656 -4.093 27.665 1.00 96.06 90 LEU A O 1
ATOM 703 N N . PHE A 1 91 ? -6.771 -4.885 27.605 1.00 96.62 91 PHE A N 1
ATOM 704 C CA . PHE A 1 91 ? -7.058 -4.554 26.212 1.00 96.62 91 PHE A CA 1
ATOM 705 C C . PHE A 1 91 ? -6.940 -3.054 25.898 1.00 96.62 91 PHE A C 1
ATOM 707 O O . PHE A 1 91 ? -6.545 -2.708 24.792 1.00 96.62 91 PHE A O 1
ATOM 714 N N . LEU A 1 92 ? -7.199 -2.173 26.870 1.00 97.81 92 LEU A N 1
ATOM 715 C CA . LEU A 1 92 ? -6.996 -0.729 26.737 1.00 97.81 92 LEU A CA 1
ATOM 716 C C . LEU A 1 92 ? -5.625 -0.301 27.269 1.00 97.81 92 LEU A C 1
ATOM 718 O O . LEU A 1 92 ? -4.889 0.395 26.579 1.00 97.81 92 LEU A O 1
ATOM 722 N N . GLN A 1 93 ? -5.240 -0.767 28.460 1.00 97.62 93 GLN A N 1
ATOM 723 C CA . GLN A 1 93 ? -4.032 -0.295 29.148 1.00 97.62 93 GLN A CA 1
ATOM 724 C C . GLN A 1 93 ? -2.721 -0.632 28.422 1.00 97.62 93 GLN A C 1
ATOM 726 O O . GLN A 1 93 ? -1.744 0.113 28.512 1.00 97.62 93 GLN A O 1
ATOM 731 N N . LYS A 1 94 ? -2.657 -1.782 27.740 1.00 96.50 94 LYS A N 1
ATOM 732 C CA . LYS A 1 94 ? -1.454 -2.214 27.012 1.00 96.50 94 LYS A CA 1
ATOM 733 C C . LYS A 1 94 ? -1.194 -1.345 25.775 1.00 96.50 94 LYS A C 1
ATOM 735 O O . LYS A 1 94 ? -0.092 -0.804 25.687 1.00 96.50 94 LYS A O 1
ATOM 740 N N . PRO A 1 95 ? -2.147 -1.166 24.836 1.00 96.56 95 PRO A N 1
ATOM 741 C CA . PRO A 1 95 ? -1.916 -0.308 23.678 1.00 96.56 95 PRO A CA 1
ATOM 742 C C . PRO A 1 95 ? -1.785 1.177 24.040 1.00 96.56 95 PRO A C 1
ATOM 744 O O . PRO A 1 95 ? -1.083 1.879 23.317 1.00 96.56 95 PRO A O 1
ATOM 747 N N . THR A 1 96 ? -2.364 1.661 25.148 1.00 97.62 96 THR A N 1
ATOM 748 C CA . THR A 1 96 ? -2.163 3.054 25.606 1.00 97.62 96 THR A CA 1
ATOM 749 C C . THR A 1 96 ? -0.854 3.294 26.353 1.00 97.62 96 THR A C 1
ATOM 751 O O . THR A 1 96 ? -0.498 4.443 26.621 1.00 97.62 96 THR A O 1
ATOM 754 N N . GLY A 1 97 ? -0.108 2.232 26.671 1.00 96.81 97 GLY A N 1
ATOM 755 C CA . GLY A 1 97 ? 1.140 2.316 27.429 1.00 96.81 97 GLY A CA 1
ATOM 756 C C . GLY A 1 97 ? 0.948 2.586 28.926 1.00 96.81 97 GLY A C 1
ATOM 757 O O . GLY A 1 97 ? 1.927 2.826 29.624 1.00 96.81 97 GLY A O 1
ATOM 758 N N . GLU A 1 98 ? -0.282 2.513 29.441 1.00 96.88 98 GLU A N 1
ATOM 759 C CA . GLU A 1 98 ? -0.578 2.620 30.880 1.00 96.88 98 GLU A CA 1
ATOM 760 C C . GLU A 1 98 ? -0.076 1.402 31.668 1.00 96.88 98 GLU A C 1
ATOM 762 O O . GLU A 1 98 ? 0.103 1.459 32.882 1.00 96.88 98 GLU A O 1
ATOM 767 N N . THR A 1 99 ? 0.169 0.285 30.983 1.00 95.94 99 THR A N 1
ATOM 768 C CA . THR A 1 99 ? 0.834 -0.902 31.528 1.00 95.94 99 THR A CA 1
ATOM 769 C C . THR A 1 99 ? 1.949 -1.350 30.581 1.00 95.94 99 THR A C 1
ATOM 771 O O . THR A 1 99 ? 1.745 -1.319 29.366 1.00 95.94 99 THR A O 1
ATOM 774 N N . PRO A 1 100 ? 3.100 -1.848 31.087 1.00 95.81 100 PRO A N 1
ATOM 775 C CA . PRO A 1 100 ? 4.208 -2.290 30.243 1.00 95.81 100 PRO A CA 1
ATOM 776 C C . PRO A 1 100 ? 3.775 -3.268 29.149 1.00 95.81 100 PRO A C 1
ATOM 778 O O . PRO A 1 100 ? 3.163 -4.304 29.428 1.00 95.81 100 PRO A O 1
ATOM 781 N N . HIS A 1 101 ? 4.111 -2.957 27.902 1.00 95.44 101 HIS A N 1
ATOM 782 C CA . HIS A 1 101 ? 3.742 -3.735 26.727 1.00 95.44 101 HIS A CA 1
ATOM 783 C C . HIS A 1 101 ? 4.936 -3.819 25.773 1.00 95.44 101 HIS A C 1
ATOM 785 O O . HIS A 1 101 ? 5.473 -2.795 25.366 1.00 95.44 101 HIS A O 1
ATOM 791 N N . GLY A 1 102 ? 5.348 -5.037 25.402 1.00 91.94 102 GLY A N 1
ATOM 792 C CA . GLY A 1 102 ? 6.503 -5.244 24.517 1.00 91.94 102 GLY A CA 1
ATOM 793 C C . GLY A 1 102 ? 6.328 -4.639 23.120 1.00 91.94 102 GLY A C 1
ATOM 794 O O . GLY A 1 102 ? 7.315 -4.301 22.480 1.00 91.94 102 GLY A O 1
ATOM 795 N N . GLY A 1 103 ? 5.082 -4.450 22.669 1.00 90.94 103 GLY A N 1
ATOM 796 C CA . GLY A 1 103 ? 4.771 -3.749 21.424 1.00 90.94 103 GLY A CA 1
ATOM 797 C C . GLY A 1 103 ? 4.831 -2.221 21.524 1.00 90.94 103 GLY A C 1
ATOM 798 O O . GLY A 1 103 ? 4.618 -1.568 20.505 1.00 90.94 103 GLY A O 1
ATOM 799 N N . GLY A 1 104 ? 5.100 -1.660 22.708 1.00 94.50 104 GLY A N 1
ATOM 800 C CA . GLY A 1 104 ? 5.079 -0.222 22.970 1.00 94.50 104 GLY A CA 1
ATOM 801 C C . GLY A 1 104 ? 3.667 0.370 23.022 1.00 94.50 104 GLY A C 1
ATOM 802 O O . GLY A 1 104 ? 2.664 -0.354 22.993 1.00 94.50 104 GLY A O 1
ATOM 803 N N . LYS A 1 105 ? 3.614 1.703 23.100 1.00 95.94 105 LYS A N 1
ATOM 804 C CA . LYS A 1 105 ? 2.388 2.492 22.947 1.00 95.94 105 LYS A CA 1
ATOM 805 C C . LYS A 1 105 ? 1.971 2.495 21.475 1.00 95.94 105 LYS A C 1
ATOM 807 O O . LYS A 1 105 ? 2.804 2.725 20.603 1.00 95.94 105 LYS A O 1
ATOM 812 N N . ARG A 1 106 ? 0.699 2.205 21.215 1.00 94.56 106 ARG A N 1
ATOM 813 C CA . ARG A 1 106 ? 0.097 2.114 19.876 1.00 94.56 106 ARG A CA 1
ATOM 814 C C . ARG A 1 106 ? -1.092 3.047 19.702 1.00 94.56 106 ARG A C 1
ATOM 816 O O . ARG A 1 106 ? -1.288 3.549 18.609 1.00 94.56 106 ARG A O 1
ATOM 823 N N . ILE A 1 107 ? -1.871 3.266 20.759 1.00 95.25 107 ILE A N 1
ATOM 824 C CA . ILE A 1 107 ? -3.094 4.071 20.726 1.00 95.25 107 ILE A CA 1
ATOM 825 C C . ILE A 1 107 ? -2.972 5.185 21.759 1.00 95.25 107 ILE A C 1
ATOM 827 O O . ILE A 1 107 ? -2.595 4.935 22.904 1.00 95.25 107 ILE A O 1
ATOM 831 N N . GLU A 1 108 ? -3.363 6.405 21.399 1.00 95.75 108 GLU A N 1
ATOM 832 C CA . GLU A 1 108 ? -3.378 7.496 22.369 1.00 95.75 108 GLU A CA 1
ATOM 833 C C . GLU A 1 108 ? -4.622 7.394 23.253 1.00 95.75 108 GLU A C 1
ATOM 835 O O . GLU A 1 108 ? -5.743 7.232 22.763 1.00 95.75 108 GLU A O 1
ATOM 840 N N . LYS A 1 109 ? -4.440 7.486 24.574 1.00 96.12 109 LYS A N 1
ATOM 841 C CA . LYS A 1 109 ? -5.561 7.512 25.518 1.00 96.12 109 LYS A CA 1
ATOM 842 C C . LYS A 1 109 ? -6.450 8.724 25.225 1.00 96.12 109 LYS A C 1
ATOM 844 O O . LYS A 1 109 ? -5.947 9.838 25.113 1.00 96.12 109 LYS A O 1
ATOM 849 N N . GLY A 1 110 ? -7.757 8.498 25.112 1.00 95.25 110 GLY A N 1
ATOM 850 C CA . GLY A 1 110 ? -8.726 9.535 24.735 1.00 95.25 110 GLY A CA 1
ATOM 851 C C . GLY A 1 110 ? -8.809 9.821 23.229 1.00 95.25 110 GLY A C 1
ATOM 852 O O . GLY A 1 110 ? -9.534 10.720 22.820 1.00 95.25 110 GLY A O 1
ATOM 853 N N . SER A 1 111 ? -8.087 9.075 22.387 1.00 94.62 111 SER A N 1
ATOM 854 C CA . SER A 1 111 ? -8.322 9.099 20.939 1.00 94.62 111 SER A CA 1
ATOM 855 C C . SER A 1 111 ? -9.691 8.511 20.582 1.00 94.62 111 SER A C 1
ATOM 857 O O . SER A 1 111 ? -10.286 7.760 21.355 1.00 94.62 111 SER A O 1
ATOM 859 N N . GLU A 1 112 ? -10.170 8.801 19.373 1.00 93.12 112 GLU A N 1
ATOM 860 C CA . GLU A 1 112 ? -11.403 8.221 18.825 1.00 93.12 112 GLU A CA 1
ATOM 861 C C . GLU A 1 112 ? -11.385 6.684 18.890 1.00 93.12 112 GLU A C 1
ATOM 863 O O . GLU A 1 112 ? -12.317 6.075 19.409 1.00 93.12 112 GLU A O 1
ATOM 868 N N . ALA A 1 113 ? -10.270 6.062 18.490 1.00 94.25 113 ALA A N 1
ATOM 869 C CA . ALA A 1 113 ? -10.083 4.618 18.583 1.00 94.25 113 ALA A CA 1
ATOM 870 C C . ALA A 1 113 ? -10.192 4.107 20.028 1.00 94.25 113 ALA A C 1
ATOM 872 O O . ALA A 1 113 ? -10.908 3.145 20.288 1.00 94.25 113 ALA A O 1
ATOM 873 N N . TYR A 1 114 ? -9.538 4.772 20.987 1.00 97.06 114 TYR A N 1
ATOM 874 C CA . TYR A 1 114 ? -9.659 4.419 22.404 1.00 97.06 114 TYR A CA 1
ATOM 875 C C . TYR A 1 114 ? -11.116 4.465 22.883 1.00 97.06 114 TYR A C 1
ATOM 877 O O . TYR A 1 114 ? -11.555 3.563 23.593 1.00 97.06 114 TYR A O 1
ATOM 885 N N . HIS A 1 115 ? -11.869 5.491 22.481 1.00 96.56 115 HIS A N 1
ATOM 886 C CA . HIS A 1 115 ? -13.272 5.636 22.858 1.00 96.56 115 HIS A CA 1
ATOM 887 C C . HIS A 1 115 ? -14.164 4.552 22.253 1.00 96.56 115 HIS A C 1
ATOM 889 O O . HIS A 1 115 ? -15.004 4.024 22.976 1.00 96.56 115 HIS A O 1
ATOM 895 N N . VAL A 1 116 ? -13.948 4.162 20.993 1.00 95.81 116 VAL A N 1
ATOM 896 C CA . VAL A 1 116 ? -14.668 3.038 20.368 1.00 95.81 116 VAL A CA 1
ATOM 897 C C . VAL A 1 116 ? -14.404 1.738 21.125 1.00 95.81 116 VAL A C 1
ATOM 899 O O . VAL A 1 116 ? -15.344 1.042 21.500 1.00 95.81 116 VAL A O 1
ATOM 902 N N . LEU A 1 117 ? -13.136 1.433 21.424 1.00 97.44 117 LEU A N 1
ATOM 903 C CA . LEU A 1 117 ? -12.776 0.227 22.175 1.00 97.44 117 LEU A CA 1
ATOM 904 C C . LEU A 1 117 ? -13.378 0.228 23.589 1.00 97.44 117 LEU A C 1
ATOM 906 O O . LEU A 1 117 ? -13.873 -0.796 24.053 1.00 97.44 117 LEU A O 1
ATOM 910 N N . LEU A 1 118 ? -13.340 1.370 24.280 1.00 97.75 118 LEU A N 1
ATOM 911 C CA . LEU A 1 118 ? -13.903 1.525 25.622 1.00 97.75 118 LEU A CA 1
ATOM 912 C C . LEU A 1 118 ? -15.425 1.367 25.621 1.00 97.75 118 LEU A C 1
ATOM 914 O O . LEU A 1 118 ? -15.979 0.672 26.474 1.00 97.75 118 LEU A O 1
ATOM 918 N N . GLU A 1 119 ? -16.098 2.004 24.671 1.00 97.00 119 GLU A N 1
ATOM 919 C CA . GLU A 1 119 ? -17.549 1.965 24.570 1.00 97.00 119 GLU A CA 1
ATOM 920 C C . GLU A 1 119 ? -18.042 0.579 24.144 1.00 97.00 119 GLU A C 1
ATOM 922 O O . GLU A 1 119 ? -19.015 0.085 24.704 1.00 97.00 119 GLU A O 1
ATOM 927 N N . TRP A 1 120 ? -17.306 -0.129 23.284 1.00 96.88 120 TRP A N 1
ATOM 928 C CA . TRP A 1 120 ? -17.587 -1.531 22.972 1.00 96.88 120 TRP A CA 1
ATOM 929 C C . TRP A 1 120 ? -17.599 -2.412 24.228 1.00 96.88 120 TRP A C 1
ATOM 931 O O . TRP A 1 120 ? -18.519 -3.208 24.421 1.00 96.88 120 TRP A O 1
ATOM 941 N N . ILE A 1 121 ? -16.623 -2.237 25.129 1.00 97.06 121 ILE A N 1
ATOM 942 C CA . ILE A 1 121 ? -16.596 -2.963 26.409 1.00 97.06 121 ILE A CA 1
ATOM 943 C C . ILE A 1 121 ? -17.818 -2.598 27.261 1.00 97.06 121 ILE A C 1
ATOM 945 O O . ILE A 1 121 ? -18.464 -3.487 27.817 1.00 97.06 121 ILE A O 1
ATOM 949 N N . ARG A 1 122 ? -18.156 -1.306 27.354 1.00 96.38 122 ARG A N 1
ATOM 950 C CA . ARG A 1 122 ? -19.309 -0.812 28.132 1.00 96.38 122 ARG A CA 1
ATOM 951 C C . ARG A 1 122 ? -20.647 -1.317 27.599 1.00 96.38 122 ARG A C 1
ATOM 953 O O . ARG A 1 122 ? -21.544 -1.587 28.392 1.00 96.38 122 ARG A O 1
ATOM 960 N N . GLN A 1 123 ? -20.760 -1.506 26.287 1.00 94.88 123 GLN A N 1
ATOM 961 C CA . GLN A 1 123 ? -21.932 -2.087 25.633 1.00 94.88 123 GLN A CA 1
ATOM 962 C C . GLN A 1 123 ? -22.019 -3.615 25.778 1.00 94.88 123 GLN A C 1
ATOM 964 O O . GLN A 1 123 ? -22.938 -4.227 25.241 1.00 94.88 123 GLN A O 1
ATOM 969 N N . GLY A 1 124 ? -21.097 -4.243 26.517 1.00 94.00 124 GLY A N 1
ATOM 970 C CA . GLY A 1 124 ? -21.107 -5.684 26.759 1.00 94.00 124 GLY A CA 1
ATOM 971 C C . GLY A 1 124 ? -20.358 -6.499 25.708 1.00 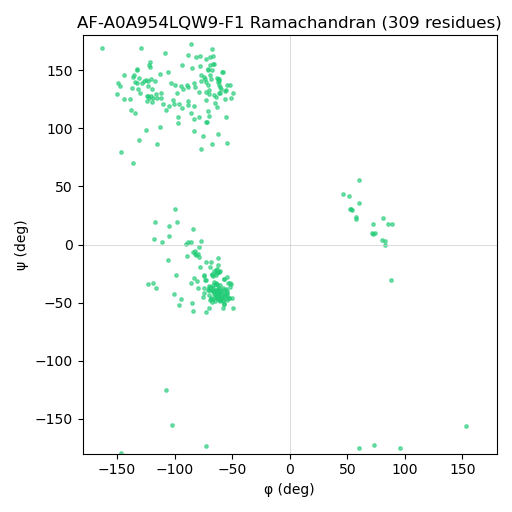94.00 124 GLY A C 1
ATOM 972 O O . GLY A 1 124 ? -20.536 -7.713 25.664 1.00 94.00 124 GLY A O 1
ATOM 973 N N . MET A 1 125 ? -19.490 -5.854 24.917 1.00 94.81 125 MET A N 1
ATOM 974 C CA . MET A 1 125 ? -18.650 -6.477 23.892 1.00 94.81 125 MET A CA 1
ATOM 975 C C . MET A 1 125 ? -19.483 -7.181 22.818 1.00 94.81 125 MET A C 1
ATOM 977 O O . MET A 1 125 ? -19.308 -8.371 22.580 1.00 94.81 125 MET A O 1
ATOM 981 N N . ASN A 1 126 ? -20.414 -6.477 22.173 1.00 94.00 126 ASN A N 1
ATOM 982 C CA . ASN A 1 126 ? -21.213 -7.081 21.104 1.00 94.00 126 ASN A CA 1
ATOM 983 C C . ASN A 1 126 ? -20.286 -7.643 20.016 1.00 94.00 126 ASN A C 1
ATOM 985 O O . ASN A 1 126 ? -19.420 -6.927 19.511 1.00 94.00 126 ASN A O 1
ATOM 989 N N . ARG A 1 127 ? -20.439 -8.932 19.681 1.00 91.50 127 ARG A N 1
ATOM 990 C CA . ARG A 1 127 ? -19.715 -9.520 18.547 1.00 91.50 127 ARG A CA 1
ATOM 991 C C . ARG A 1 127 ? -20.309 -9.004 17.242 1.00 91.50 127 ARG A C 1
ATOM 993 O O . ARG A 1 127 ? -19.609 -8.368 16.474 1.00 91.50 127 ARG A O 1
ATOM 1000 N N . GLU A 1 128 ? -21.602 -9.247 17.068 1.00 86.62 128 GLU A N 1
ATOM 1001 C CA . GLU A 1 128 ? -22.385 -8.816 15.915 1.00 86.62 128 GLU A CA 1
ATOM 1002 C C . GLU A 1 128 ? -23.593 -8.013 16.398 1.00 86.62 128 GLU A C 1
ATOM 1004 O O . GLU A 1 128 ? -24.225 -8.362 17.405 1.00 86.62 128 GLU A O 1
ATOM 1009 N N . VAL A 1 129 ? -23.935 -6.957 15.668 1.00 88.00 129 VAL A N 1
ATOM 1010 C CA . VAL A 1 129 ? -25.198 -6.232 15.840 1.00 88.00 129 VAL A CA 1
ATOM 1011 C C . VAL A 1 129 ? -26.217 -6.759 14.816 1.00 88.00 129 VAL A C 1
ATOM 1013 O O . VAL A 1 129 ? -25.965 -6.683 13.613 1.00 88.00 129 VAL A O 1
ATOM 1016 N N . PRO A 1 130 ? -27.379 -7.299 15.245 1.00 86.06 130 PRO A N 1
ATOM 1017 C CA . PRO A 1 130 ? -28.376 -7.833 14.321 1.00 86.06 130 PRO A CA 1
ATOM 1018 C C . PRO A 1 130 ? -28.836 -6.802 13.287 1.00 86.06 130 PRO A C 1
ATOM 1020 O O . PRO A 1 130 ? -29.207 -5.683 13.640 1.00 86.06 130 PRO A O 1
ATOM 1023 N N . GLY A 1 131 ? -28.863 -7.210 12.018 1.00 85.31 131 GLY A N 1
ATOM 1024 C CA . GLY A 1 131 ? -29.252 -6.344 10.905 1.00 85.31 131 GLY A CA 1
ATOM 1025 C C . GLY A 1 131 ? -28.129 -5.449 10.374 1.00 85.31 131 GLY A C 1
ATOM 1026 O O . GLY A 1 131 ? -28.391 -4.664 9.466 1.00 85.31 131 GLY A O 1
ATOM 1027 N N . THR A 1 132 ? -26.900 -5.560 10.893 1.00 86.19 132 THR A N 1
ATOM 1028 C CA . THR A 1 132 ? -25.737 -4.892 10.294 1.00 86.19 132 THR A CA 1
ATOM 1029 C C . THR A 1 132 ? -25.493 -5.460 8.889 1.00 86.19 132 THR A C 1
ATOM 1031 O O . THR A 1 132 ? -25.403 -6.680 8.740 1.00 86.19 132 THR A O 1
ATOM 1034 N N . PRO A 1 133 ? -25.403 -4.609 7.853 1.00 91.75 133 PRO A N 1
ATOM 1035 C CA . PRO A 1 133 ? -25.203 -5.072 6.489 1.00 91.75 133 PRO A CA 1
ATOM 1036 C C . PRO A 1 133 ? -23.759 -5.546 6.271 1.00 91.75 133 PRO A C 1
ATOM 1038 O O . PRO A 1 133 ? -22.806 -4.971 6.801 1.00 91.75 133 PRO A O 1
ATOM 1041 N N . GLU A 1 134 ? -23.593 -6.587 5.456 1.00 92.25 134 GLU A N 1
ATOM 1042 C CA . GLU A 1 134 ? -22.279 -7.131 5.091 1.00 92.25 134 GLU A CA 1
ATOM 1043 C C . GLU A 1 134 ? -21.487 -6.152 4.216 1.00 92.25 134 GLU A C 1
ATOM 1045 O O . GLU A 1 134 ? -22.063 -5.478 3.353 1.00 92.25 134 GLU A O 1
ATOM 1050 N N . LEU A 1 135 ? -20.167 -6.084 4.419 1.00 94.94 135 LEU A N 1
ATOM 1051 C CA . LEU A 1 135 ? -19.264 -5.316 3.563 1.00 94.94 135 LEU A CA 1
ATOM 1052 C C . LEU A 1 135 ? -19.147 -5.991 2.192 1.00 94.94 135 LEU A C 1
ATOM 1054 O O . LEU A 1 135 ? -18.854 -7.177 2.106 1.00 94.94 135 LEU A O 1
ATOM 1058 N N . VAL A 1 136 ? -19.333 -5.217 1.123 1.00 97.56 136 VAL A N 1
ATOM 1059 C CA . VAL A 1 136 ? -19.221 -5.701 -0.262 1.00 97.56 136 VAL A CA 1
ATOM 1060 C C . VAL A 1 136 ? -17.882 -5.319 -0.881 1.00 97.56 136 VAL A C 1
ATOM 1062 O O . VAL A 1 136 ? -17.293 -6.113 -1.606 1.00 97.56 136 VAL A O 1
ATOM 1065 N N . LYS A 1 137 ? -17.423 -4.083 -0.655 1.00 97.75 137 LYS A N 1
ATOM 1066 C CA . LYS A 1 137 ? -16.141 -3.579 -1.167 1.00 97.75 137 LYS A CA 1
ATOM 1067 C C . LYS A 1 137 ? -15.698 -2.320 -0.432 1.00 97.75 137 LYS A C 1
ATOM 1069 O O . LYS A 1 137 ? -16.491 -1.656 0.240 1.00 97.75 137 LYS A O 1
ATOM 1074 N N . VAL A 1 138 ? -14.454 -1.927 -0.674 1.00 98.25 138 VAL A N 1
ATOM 1075 C CA . VAL A 1 138 ? -13.893 -0.638 -0.263 1.00 98.25 138 VAL A CA 1
ATOM 1076 C C . VAL A 1 138 ? -13.420 0.122 -1.502 1.00 98.25 138 VAL A C 1
ATOM 1078 O O . VAL A 1 138 ? -12.902 -0.476 -2.440 1.00 98.25 138 VAL A O 1
ATOM 1081 N N . SER A 1 139 ? -13.605 1.441 -1.522 1.00 98.62 139 SER A N 1
ATOM 1082 C CA . SER A 1 139 ? -13.033 2.337 -2.534 1.00 98.62 139 SER A CA 1
ATOM 1083 C C . SER A 1 139 ? -12.173 3.409 -1.877 1.00 98.62 139 SER A C 1
ATOM 1085 O O . SER A 1 139 ? -12.401 3.771 -0.722 1.00 98.62 139 SER A O 1
ATOM 1087 N N . VAL A 1 140 ? -11.211 3.945 -2.625 1.00 98.50 140 VAL A N 1
ATOM 1088 C CA . VAL A 1 140 ? -10.361 5.054 -2.188 1.00 98.50 140 VAL A CA 1
ATOM 1089 C C . VAL A 1 140 ? -10.469 6.207 -3.173 1.00 98.50 140 VAL A C 1
ATOM 1091 O O . VAL A 1 140 ? -10.539 5.993 -4.378 1.00 98.50 140 VAL A O 1
ATOM 1094 N N . GLU A 1 141 ? -10.497 7.427 -2.655 1.00 98.12 141 GLU A N 1
ATOM 1095 C CA . GLU A 1 141 ? -10.468 8.647 -3.446 1.00 98.12 141 GLU A CA 1
ATOM 1096 C C . GLU A 1 141 ? -9.287 9.518 -2.988 1.00 98.12 141 GLU A C 1
ATOM 1098 O O . GLU A 1 141 ? -9.170 9.794 -1.787 1.00 98.12 141 GLU A O 1
ATOM 1103 N N . PRO A 1 142 ? -8.416 9.959 -3.915 1.00 97.50 142 PRO A N 1
ATOM 1104 C CA . PRO A 1 142 ? -8.371 9.587 -5.337 1.00 97.50 142 PRO A CA 1
ATOM 1105 C C . PRO A 1 142 ? -7.882 8.141 -5.577 1.00 97.50 142 PRO A C 1
ATOM 1107 O O . PRO A 1 142 ? -7.058 7.632 -4.822 1.00 97.50 142 PRO A O 1
ATOM 1110 N N . GLU A 1 143 ? -8.330 7.499 -6.665 1.00 97.81 143 GLU A N 1
ATOM 1111 C CA . GLU A 1 143 ? -7.782 6.201 -7.126 1.00 97.81 143 GLU A CA 1
ATOM 1112 C C . GLU A 1 143 ? -6.403 6.363 -7.783 1.00 97.81 143 GLU A C 1
ATOM 1114 O O . GLU A 1 143 ? -5.567 5.462 -7.762 1.00 97.81 143 GLU A O 1
ATOM 1119 N N . GLU A 1 144 ? -6.142 7.536 -8.355 1.00 97.06 144 GLU A N 1
ATOM 1120 C CA . GLU A 1 144 ? -4.876 7.870 -8.984 1.00 97.06 144 GLU A CA 1
ATOM 1121 C C . GLU A 1 144 ? -4.584 9.362 -8.811 1.00 97.06 144 GLU A C 1
ATOM 1123 O O . GLU A 1 144 ? -5.464 10.205 -8.992 1.00 97.06 144 GLU A O 1
ATOM 1128 N N . ILE A 1 145 ? -3.340 9.702 -8.474 1.00 96.94 145 ILE A N 1
ATOM 1129 C CA . ILE A 1 145 ? -2.912 11.086 -8.306 1.00 96.94 145 ILE A CA 1
ATOM 1130 C C . ILE A 1 145 ? -1.479 11.311 -8.789 1.00 96.94 145 ILE A C 1
ATOM 1132 O O . ILE A 1 145 ? -0.608 10.451 -8.666 1.00 96.94 145 ILE A O 1
ATOM 1136 N N . ILE A 1 146 ? -1.235 12.502 -9.334 1.00 96.00 146 ILE A N 1
ATOM 1137 C CA . ILE A 1 146 ? 0.105 13.014 -9.611 1.00 96.00 146 ILE A CA 1
ATOM 1138 C C . ILE A 1 146 ? 0.422 14.069 -8.553 1.00 96.00 146 ILE A C 1
ATOM 1140 O O . ILE A 1 146 ? -0.279 15.077 -8.455 1.00 96.00 146 ILE A O 1
ATOM 1144 N N . LEU A 1 147 ? 1.471 13.840 -7.769 1.00 96.19 147 LEU A N 1
ATOM 1145 C CA . LEU A 1 147 ? 1.930 14.748 -6.722 1.00 96.19 147 LEU A CA 1
ATOM 1146 C C . LEU A 1 147 ? 3.334 15.253 -7.047 1.00 96.19 147 LEU A C 1
ATOM 1148 O O . LEU A 1 147 ? 4.178 14.512 -7.539 1.00 96.19 147 LEU A O 1
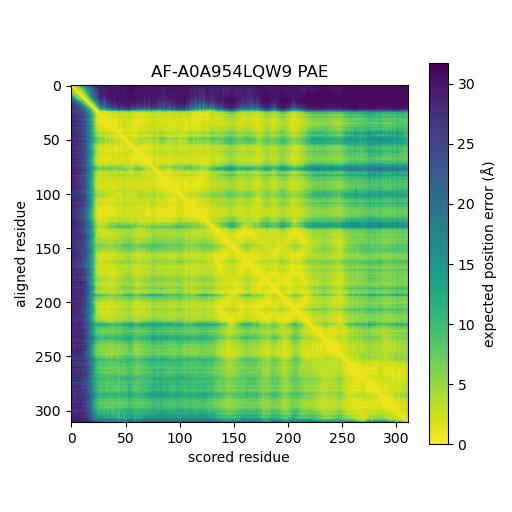ATOM 1152 N N . GLY A 1 148 ? 3.580 16.534 -6.774 1.00 94.75 148 GLY A N 1
ATOM 1153 C CA . GLY A 1 148 ? 4.920 17.108 -6.852 1.00 94.75 148 GLY A CA 1
ATOM 1154 C C . GLY A 1 148 ? 5.813 16.637 -5.705 1.00 94.75 148 GLY A C 1
ATOM 1155 O O . GLY A 1 148 ? 5.436 15.786 -4.901 1.00 94.75 148 GLY A O 1
ATOM 1156 N N . TYR A 1 149 ? 6.999 17.222 -5.621 1.00 95.31 149 TYR A N 1
ATOM 1157 C CA . TYR A 1 149 ? 7.901 17.023 -4.489 1.00 95.31 149 TYR A CA 1
ATOM 1158 C C . TYR A 1 149 ? 7.345 17.672 -3.221 1.00 95.31 149 TYR A C 1
ATOM 1160 O O . TYR A 1 149 ? 6.703 18.720 -3.307 1.00 95.31 149 TYR A O 1
ATOM 1168 N N . GLU A 1 150 ? 7.610 17.049 -2.069 1.00 94.19 150 GLU A N 1
ATOM 1169 C CA . GLU A 1 150 ? 7.229 17.545 -0.732 1.00 94.19 150 GLU A CA 1
ATOM 1170 C C . GLU A 1 150 ? 5.735 17.902 -0.619 1.00 94.19 150 GLU A C 1
ATOM 1172 O O . GLU A 1 150 ? 5.334 18.803 0.118 1.00 94.19 150 GLU A O 1
ATOM 1177 N N . ALA A 1 151 ? 4.896 17.196 -1.377 1.00 95.94 151 ALA A N 1
ATOM 1178 C CA . ALA A 1 151 ? 3.459 17.393 -1.397 1.00 95.94 151 ALA A CA 1
ATOM 1179 C C . ALA A 1 151 ? 2.781 16.435 -0.417 1.00 95.94 151 ALA A C 1
ATOM 1181 O O . ALA A 1 151 ? 3.283 15.348 -0.126 1.00 95.94 151 ALA A O 1
ATOM 1182 N N . ALA A 1 152 ? 1.605 16.827 0.067 1.00 95.62 152 ALA A N 1
ATOM 1183 C CA . ALA A 1 152 ? 0.781 15.985 0.917 1.00 95.62 152 ALA A CA 1
ATOM 1184 C C . ALA A 1 152 ? -0.682 16.036 0.480 1.00 95.62 152 ALA A C 1
ATOM 1186 O O . ALA A 1 152 ? -1.168 17.078 0.032 1.00 95.62 152 ALA A O 1
ATOM 1187 N N . LEU A 1 153 ? -1.379 14.911 0.621 1.00 96.75 153 LEU A N 1
ATOM 1188 C CA . LEU A 1 153 ? -2.792 14.794 0.282 1.00 96.75 153 LEU A CA 1
ATOM 1189 C C . LEU A 1 153 ? -3.484 13.748 1.170 1.00 96.75 153 LEU A C 1
ATOM 1191 O O . LEU A 1 153 ? -2.989 12.623 1.261 1.00 96.75 153 LEU A O 1
ATOM 1195 N N . PRO A 1 154 ? -4.628 14.069 1.799 1.00 97.44 154 PRO A N 1
ATOM 1196 C CA . PRO A 1 154 ? -5.430 13.070 2.493 1.00 97.44 154 PRO A CA 1
ATOM 1197 C C . PRO A 1 154 ? -6.146 12.146 1.503 1.00 97.44 154 PRO A C 1
ATOM 1199 O O . PRO A 1 154 ? -6.700 12.604 0.502 1.00 97.44 154 PRO A O 1
ATOM 1202 N N . LEU A 1 155 ? -6.188 10.855 1.820 1.00 97.62 155 LEU A N 1
ATOM 1203 C CA . LEU A 1 155 ? -7.086 9.898 1.186 1.00 97.62 155 LEU A CA 1
ATOM 1204 C C . LEU A 1 155 ? -8.455 9.915 1.859 1.00 97.62 155 LEU A C 1
ATOM 1206 O O . LEU A 1 155 ? -8.570 10.148 3.063 1.00 97.62 155 LEU A O 1
ATOM 1210 N N . LYS A 1 156 ? -9.487 9.574 1.090 1.00 98.25 156 LYS A N 1
ATOM 1211 C CA . LYS A 1 156 ? -10.797 9.196 1.614 1.00 98.25 156 LYS A CA 1
ATOM 1212 C C . LYS A 1 156 ? -11.079 7.742 1.277 1.00 98.25 156 LYS A C 1
ATOM 1214 O O . LYS A 1 156 ? -11.047 7.362 0.112 1.00 98.25 156 LYS A O 1
ATOM 1219 N N . VAL A 1 157 ? -11.402 6.939 2.282 1.00 98.50 157 VAL A N 1
ATOM 1220 C CA . VAL A 1 157 ? -11.738 5.523 2.110 1.00 98.50 157 VAL A CA 1
ATOM 1221 C C . VAL A 1 157 ? -13.209 5.309 2.433 1.00 98.50 157 VAL A C 1
ATOM 1223 O O . VAL A 1 157 ? -13.683 5.686 3.504 1.00 98.50 157 VAL A O 1
ATOM 1226 N N . THR A 1 158 ? -13.939 4.704 1.500 1.00 98.62 158 THR A N 1
ATOM 1227 C CA . THR A 1 158 ? -15.383 4.473 1.614 1.00 98.62 158 THR A CA 1
ATOM 1228 C C . THR A 1 158 ? -15.681 2.980 1.563 1.00 98.62 158 THR A C 1
ATOM 1230 O O . THR A 1 158 ? -15.333 2.307 0.595 1.00 98.62 158 THR A O 1
ATOM 1233 N N . ALA A 1 159 ? -16.339 2.469 2.600 1.00 98.19 159 ALA A N 1
ATOM 1234 C CA . ALA A 1 159 ? -16.915 1.130 2.626 1.00 98.19 159 ALA A CA 1
ATOM 1235 C C . ALA A 1 159 ? -18.294 1.143 1.956 1.00 98.19 159 ALA A C 1
ATOM 1237 O O . ALA A 1 159 ? -19.073 2.072 2.177 1.00 98.19 159 ALA A O 1
ATOM 1238 N N . HIS A 1 160 ? -18.593 0.110 1.167 1.00 98.19 160 HIS A N 1
ATOM 1239 C CA . HIS A 1 160 ? -19.874 -0.090 0.484 1.00 98.19 160 HIS A CA 1
ATOM 1240 C C . HIS A 1 160 ? -20.505 -1.384 0.987 1.00 98.19 160 HIS A C 1
ATOM 1242 O O . HIS A 1 160 ? -19.856 -2.432 0.932 1.00 98.19 160 HIS A O 1
ATOM 1248 N N . TYR A 1 161 ? -21.747 -1.319 1.458 1.00 96.75 161 TYR A N 1
ATOM 1249 C CA . TYR A 1 161 ? -22.423 -2.442 2.106 1.00 96.75 161 TYR A CA 1
ATOM 1250 C C . TYR A 1 161 ? -23.536 -3.051 1.241 1.00 96.75 161 TYR A C 1
ATOM 1252 O O . TYR A 1 161 ? -23.991 -2.468 0.256 1.00 96.75 161 TYR A O 1
ATOM 1260 N N . SER A 1 162 ? -23.967 -4.254 1.618 1.00 96.88 162 SER A N 1
ATOM 1261 C CA . SER A 1 162 ? -24.959 -5.074 0.902 1.00 96.88 162 SER A CA 1
ATOM 1262 C C . SER A 1 162 ? -26.360 -4.458 0.821 1.00 96.88 162 SER A C 1
ATOM 1264 O O . SER A 1 162 ? -27.113 -4.782 -0.096 1.00 96.88 162 SER A O 1
ATOM 1266 N N . ASP A 1 163 ? -26.701 -3.536 1.721 1.00 95.31 163 ASP A N 1
ATOM 1267 C CA . ASP A 1 163 ? -27.950 -2.766 1.699 1.00 95.31 163 ASP A CA 1
ATOM 1268 C C . ASP A 1 163 ? -27.874 -1.498 0.821 1.00 95.31 163 ASP A C 1
ATOM 1270 O O . ASP A 1 163 ? -28.838 -0.738 0.731 1.00 95.31 163 ASP A O 1
ATOM 1274 N N . GLY A 1 164 ? -26.731 -1.264 0.166 1.00 96.44 164 GLY A N 1
ATOM 1275 C CA . GLY A 1 164 ? -26.460 -0.080 -0.649 1.00 96.44 164 GLY A CA 1
ATOM 1276 C C . GLY A 1 164 ? -25.995 1.142 0.147 1.00 96.44 164 GLY A C 1
ATOM 1277 O O . GLY A 1 164 ? -25.715 2.178 -0.458 1.00 96.44 164 GLY A O 1
ATOM 1278 N N . SER A 1 165 ? -25.890 1.049 1.476 1.00 96.12 165 SER A N 1
ATOM 1279 C CA . SER A 1 165 ? -25.325 2.116 2.300 1.00 96.12 165 SER A CA 1
ATOM 1280 C C . SER A 1 165 ? -23.804 2.216 2.135 1.00 96.12 165 SER A C 1
ATOM 1282 O O . SER A 1 165 ? -23.119 1.283 1.700 1.00 96.12 165 SER A O 1
ATOM 1284 N N . THR A 1 166 ? -23.256 3.377 2.498 1.00 97.31 166 THR A N 1
ATOM 1285 C CA . THR A 1 166 ? -21.811 3.627 2.487 1.00 97.31 166 THR A CA 1
ATOM 1286 C C . THR A 1 166 ? -21.359 4.278 3.780 1.00 97.31 166 THR A C 1
ATOM 1288 O O . THR A 1 166 ? -22.102 5.074 4.359 1.00 97.31 166 THR A O 1
ATOM 1291 N N . ARG A 1 167 ? -20.114 4.026 4.187 1.00 95.75 167 ARG A N 1
ATOM 1292 C CA . ARG A 1 167 ? -19.505 4.642 5.373 1.00 95.75 167 ARG A CA 1
ATOM 1293 C C . ARG A 1 167 ? -18.101 5.142 5.075 1.00 95.75 167 ARG A C 1
ATOM 1295 O O . ARG A 1 167 ? -17.323 4.456 4.416 1.00 95.75 167 ARG A O 1
ATOM 1302 N N . ASP A 1 168 ? -17.768 6.315 5.606 1.00 96.56 168 ASP A N 1
ATOM 1303 C CA . ASP A 1 168 ? -16.381 6.775 5.659 1.00 96.56 168 ASP A CA 1
ATOM 1304 C C . ASP A 1 168 ? -15.611 5.934 6.684 1.00 96.56 168 ASP A C 1
ATOM 1306 O O . ASP A 1 168 ? -15.906 5.949 7.881 1.00 96.56 168 ASP A O 1
ATOM 1310 N N . VAL A 1 169 ? -14.635 5.176 6.192 1.00 96.56 169 VAL A N 1
ATOM 1311 C CA . VAL A 1 169 ? -13.781 4.291 6.990 1.00 96.56 169 VAL A CA 1
ATOM 1312 C C . VAL A 1 169 ? -12.319 4.730 6.928 1.00 96.56 169 VAL A C 1
ATOM 1314 O O . VAL A 1 169 ? -11.420 3.965 7.278 1.00 96.56 169 VAL A O 1
ATOM 1317 N N . THR A 1 170 ? -12.050 5.980 6.543 1.00 96.25 170 THR A N 1
ATOM 1318 C CA . THR A 1 170 ? -10.695 6.547 6.431 1.00 96.25 170 THR A CA 1
ATOM 1319 C C . THR A 1 170 ? -9.914 6.398 7.739 1.00 96.25 170 THR A C 1
ATOM 1321 O O . THR A 1 170 ? -8.743 6.009 7.751 1.00 96.25 170 THR A O 1
ATOM 1324 N N . LYS A 1 171 ? -10.578 6.632 8.876 1.00 92.12 171 LYS A N 1
ATOM 1325 C CA . LYS A 1 171 ? -9.983 6.505 10.216 1.00 92.12 171 LYS A CA 1
ATOM 1326 C C . LYS A 1 171 ? -9.982 5.084 10.791 1.00 92.12 171 LYS A C 1
ATOM 1328 O O . LYS A 1 171 ? -9.392 4.859 11.844 1.00 92.12 171 LYS A O 1
ATOM 1333 N N . LEU A 1 172 ? -10.621 4.133 10.113 1.00 93.88 172 LEU A N 1
ATOM 1334 C CA . LEU A 1 172 ? -10.642 2.714 10.487 1.00 93.88 172 LEU A CA 1
ATOM 1335 C C . LEU A 1 172 ? -9.746 1.861 9.584 1.00 93.88 172 LEU A C 1
ATOM 1337 O O . LEU A 1 172 ? -9.446 0.718 9.917 1.00 93.88 172 LEU A O 1
ATOM 1341 N N . SER A 1 173 ? -9.308 2.417 8.457 1.00 96.38 173 SER A N 1
ATOM 1342 C CA . SER A 1 173 ? -8.483 1.713 7.486 1.00 96.38 173 SER A CA 1
ATOM 1343 C C . SER A 1 173 ? -7.034 1.617 7.950 1.00 96.38 173 SER A C 1
ATOM 1345 O O . SER A 1 173 ? -6.511 2.532 8.592 1.00 96.38 173 SER A O 1
ATOM 1347 N N . ALA A 1 174 ? -6.390 0.506 7.607 1.00 95.31 174 ALA A N 1
ATOM 1348 C CA . ALA A 1 174 ? -4.948 0.335 7.706 1.00 95.31 174 ALA A CA 1
ATOM 1349 C C . ALA A 1 174 ? -4.302 0.722 6.372 1.00 95.31 174 ALA A C 1
ATOM 1351 O O . ALA A 1 174 ? -4.776 0.286 5.321 1.00 95.31 174 ALA A O 1
ATOM 1352 N N . TYR A 1 175 ? -3.227 1.507 6.418 1.00 96.38 175 TYR A N 1
ATOM 1353 C CA . TYR A 1 175 ? -2.552 2.004 5.223 1.00 96.38 175 TYR A CA 1
ATOM 1354 C C . TYR A 1 175 ? -1.160 1.403 5.059 1.00 96.38 175 TYR A C 1
ATOM 1356 O O . TYR A 1 175 ? -0.466 1.126 6.036 1.00 96.38 175 TYR A O 1
ATOM 1364 N N . GLN A 1 176 ? -0.745 1.212 3.811 1.00 95.88 176 GLN A N 1
ATOM 1365 C CA . GLN A 1 176 ? 0.604 0.777 3.472 1.00 95.88 176 GLN A CA 1
ATOM 1366 C C . GLN A 1 176 ? 1.017 1.346 2.117 1.00 95.88 176 GLN A C 1
ATOM 1368 O O . GLN A 1 176 ? 0.237 1.318 1.172 1.00 95.88 176 GLN A O 1
ATOM 1373 N N . SER A 1 177 ? 2.265 1.795 2.000 1.00 97.31 177 SER A N 1
ATOM 1374 C CA . SER A 1 177 ? 2.899 2.059 0.706 1.00 97.31 177 SER A CA 1
ATOM 1375 C C . SER A 1 177 ? 3.864 0.928 0.361 1.00 97.31 177 SER A C 1
ATOM 1377 O O . SER A 1 177 ? 4.578 0.440 1.241 1.00 97.31 177 SER A O 1
ATOM 1379 N N . ASN A 1 178 ? 3.891 0.508 -0.905 1.00 97.44 178 ASN A N 1
ATOM 1380 C CA . ASN A 1 178 ? 4.902 -0.435 -1.389 1.00 97.44 178 ASN A CA 1
ATOM 1381 C C . ASN A 1 178 ? 6.281 0.224 -1.577 1.00 97.44 178 ASN A C 1
ATOM 1383 O O . ASN A 1 178 ? 7.290 -0.461 -1.468 1.00 97.44 178 ASN A O 1
ATOM 1387 N N . GLU A 1 179 ? 6.320 1.536 -1.820 1.00 97.19 179 GLU A N 1
ATOM 1388 C CA . GLU A 1 179 ? 7.527 2.325 -2.083 1.00 97.19 179 GLU A CA 1
ATOM 1389 C C . GLU A 1 179 ? 7.473 3.640 -1.291 1.00 97.19 179 GLU A C 1
ATOM 1391 O O . GLU A 1 179 ? 7.310 4.737 -1.834 1.00 97.19 179 GLU A O 1
ATOM 1396 N N . SER A 1 180 ? 7.611 3.542 0.036 1.00 96.25 180 SER A N 1
ATOM 1397 C CA . SER A 1 180 ? 7.487 4.689 0.951 1.00 96.25 180 SER A CA 1
ATOM 1398 C C . SER A 1 180 ? 8.536 5.785 0.731 1.00 96.25 180 SER A C 1
ATOM 1400 O O . SER A 1 180 ? 8.363 6.905 1.203 1.00 96.25 180 SER A O 1
ATOM 1402 N N . GLY A 1 181 ? 9.633 5.476 0.031 1.00 96.12 181 GLY A N 1
ATOM 1403 C CA . GLY A 1 181 ? 10.614 6.476 -0.388 1.00 96.12 181 GLY A CA 1
ATOM 1404 C C . GLY A 1 181 ? 10.050 7.463 -1.416 1.00 96.12 181 GLY A C 1
ATOM 1405 O O . GLY A 1 181 ? 10.399 8.641 -1.366 1.00 96.12 181 GLY A O 1
ATOM 1406 N N . ILE A 1 182 ? 9.162 6.997 -2.302 1.00 96.69 182 ILE A N 1
ATOM 1407 C CA . ILE A 1 182 ? 8.503 7.804 -3.339 1.00 96.69 182 ILE A CA 1
ATOM 1408 C C . ILE A 1 182 ? 7.277 8.500 -2.747 1.00 96.69 182 ILE A C 1
ATOM 1410 O O . ILE A 1 182 ? 7.202 9.730 -2.751 1.00 96.69 182 ILE A O 1
ATOM 1414 N N . ALA A 1 183 ? 6.347 7.714 -2.197 1.00 97.69 183 ALA A N 1
ATOM 1415 C CA . ALA A 1 183 ? 5.167 8.220 -1.509 1.00 97.69 183 ALA A CA 1
ATOM 1416 C C . ALA A 1 183 ? 4.911 7.406 -0.239 1.00 97.69 183 ALA A C 1
ATOM 1418 O O . ALA A 1 183 ? 4.639 6.206 -0.300 1.00 97.69 183 ALA A O 1
ATOM 1419 N N . ALA A 1 184 ? 5.006 8.054 0.915 1.00 97.62 184 ALA A N 1
ATOM 1420 C CA . ALA A 1 184 ? 4.631 7.487 2.198 1.00 97.62 184 ALA A CA 1
ATOM 1421 C C . ALA A 1 184 ? 3.146 7.746 2.482 1.00 97.62 184 ALA A C 1
ATOM 1423 O O . ALA A 1 184 ? 2.518 8.604 1.866 1.00 97.62 184 ALA A O 1
ATOM 1424 N N . VAL A 1 185 ? 2.591 7.000 3.432 1.00 97.31 185 VAL A N 1
ATOM 1425 C CA . VAL A 1 185 ? 1.252 7.222 3.977 1.00 97.31 185 VAL A CA 1
ATOM 1426 C C . VAL A 1 185 ? 1.328 7.061 5.488 1.00 97.31 185 VAL A C 1
ATOM 1428 O O . VAL A 1 185 ? 1.988 6.139 5.973 1.00 97.31 185 VAL A O 1
ATOM 1431 N N . ASP A 1 186 ? 0.720 7.980 6.230 1.00 94.00 186 ASP A N 1
ATOM 1432 C CA . ASP A 1 186 ? 0.627 7.875 7.685 1.00 94.00 186 ASP A CA 1
ATOM 1433 C C . ASP A 1 186 ? -0.585 7.036 8.125 1.00 94.00 186 ASP A C 1
ATOM 1435 O O . ASP A 1 186 ? -1.458 6.680 7.328 1.00 94.00 186 ASP A O 1
ATOM 1439 N N . ASP A 1 187 ? -0.672 6.742 9.424 1.00 88.75 187 ASP A N 1
ATOM 1440 C CA . ASP A 1 187 ? -1.805 5.997 9.977 1.00 88.75 187 ASP A CA 1
ATOM 1441 C C . ASP A 1 187 ? -3.136 6.733 9.760 1.00 88.75 187 ASP A C 1
ATOM 1443 O O . ASP A 1 187 ? -4.183 6.102 9.755 1.00 88.75 187 ASP A O 1
ATOM 1447 N N . GLY A 1 188 ? -3.122 8.056 9.572 1.00 90.06 188 GLY A N 1
ATOM 1448 C CA . GLY A 1 188 ? -4.281 8.900 9.283 1.00 90.06 188 GLY A CA 1
ATOM 1449 C C . GLY A 1 188 ? -4.839 8.754 7.866 1.00 90.06 188 GLY A C 1
ATOM 1450 O O . GLY A 1 188 ? -5.976 9.166 7.645 1.00 90.06 188 GLY A O 1
ATOM 1451 N N . GLY A 1 189 ? -4.088 8.143 6.947 1.00 94.81 189 GLY A N 1
ATOM 1452 C CA . GLY A 1 189 ? -4.412 8.108 5.523 1.00 94.81 189 GLY A CA 1
ATOM 1453 C C . GLY A 1 189 ? -3.913 9.334 4.761 1.00 94.81 189 GLY A C 1
ATOM 1454 O O . GLY A 1 189 ? -4.391 9.596 3.660 1.00 94.81 189 GLY A O 1
ATOM 1455 N N . ASN A 1 190 ? -2.973 10.102 5.318 1.00 96.94 190 ASN A N 1
ATOM 1456 C CA . ASN A 1 190 ? -2.345 11.211 4.607 1.00 96.94 190 ASN A CA 1
ATOM 1457 C C . ASN A 1 190 ? -1.133 10.707 3.835 1.00 96.94 190 ASN A C 1
ATOM 1459 O O . ASN A 1 190 ? -0.182 10.189 4.423 1.00 96.94 190 ASN A O 1
ATOM 1463 N N . ILE A 1 191 ? -1.162 10.885 2.518 1.00 98.00 191 ILE A N 1
ATOM 1464 C CA . ILE A 1 191 ? -0.020 10.639 1.645 1.00 98.00 191 ILE A CA 1
ATOM 1465 C C . ILE A 1 191 ? 0.953 11.806 1.771 1.00 98.00 191 ILE A C 1
ATOM 1467 O O . ILE A 1 191 ? 0.531 12.963 1.803 1.00 98.00 191 ILE A O 1
ATOM 1471 N N . SER A 1 192 ? 2.248 11.504 1.774 1.00 97.94 192 SER A N 1
ATOM 1472 C CA . SER A 1 192 ? 3.320 12.482 1.611 1.00 97.94 192 SER A CA 1
ATOM 1473 C C . SER A 1 192 ? 4.348 11.997 0.593 1.00 97.94 192 SER A C 1
ATOM 1475 O O . SER A 1 192 ? 4.701 10.818 0.555 1.00 97.94 192 SER A O 1
ATOM 1477 N N . THR A 1 193 ? 4.831 12.899 -0.255 1.00 97.19 193 THR A N 1
ATOM 1478 C CA . THR A 1 193 ? 5.880 12.612 -1.238 1.00 97.19 193 THR A CA 1
ATOM 1479 C C . THR A 1 193 ? 7.203 13.226 -0.815 1.00 97.19 193 THR A C 1
ATOM 1481 O O . THR A 1 193 ? 7.251 14.285 -0.190 1.00 97.19 193 THR A O 1
ATOM 1484 N N . ASN A 1 194 ? 8.295 12.560 -1.183 1.00 90.19 194 ASN A N 1
ATOM 1485 C CA . ASN A 1 194 ? 9.643 13.104 -1.030 1.00 90.19 194 ASN A CA 1
ATOM 1486 C C . ASN A 1 194 ? 10.156 13.615 -2.389 1.00 90.19 194 ASN A C 1
ATOM 1488 O O . ASN A 1 194 ? 9.385 13.914 -3.299 1.00 90.19 194 ASN A O 1
ATOM 1492 N N . ASN A 1 195 ? 11.478 13.669 -2.543 1.00 92.94 195 ASN A N 1
ATOM 1493 C CA . ASN A 1 195 ? 12.161 14.183 -3.733 1.00 92.94 195 ASN A CA 1
ATOM 1494 C C . ASN A 1 195 ? 12.635 13.055 -4.666 1.00 92.94 195 ASN A C 1
ATOM 1496 O O . ASN A 1 195 ? 13.669 13.173 -5.325 1.00 92.94 195 ASN A O 1
ATOM 1500 N N . ILE A 1 196 ? 11.908 11.932 -4.676 1.00 96.12 196 ILE A N 1
ATOM 1501 C CA . ILE A 1 196 ? 12.216 10.747 -5.482 1.00 96.12 196 ILE A CA 1
ATOM 1502 C C . ILE A 1 196 ? 11.164 10.616 -6.582 1.00 96.12 196 ILE A C 1
ATOM 1504 O O . ILE A 1 196 ? 9.976 10.478 -6.303 1.00 96.12 196 ILE A O 1
ATOM 1508 N N . VAL A 1 197 ? 11.619 10.636 -7.835 1.00 96.31 197 VAL A N 1
ATOM 1509 C CA . VAL A 1 197 ? 10.774 10.394 -9.011 1.00 96.31 197 VAL A CA 1
ATOM 1510 C C . VAL A 1 197 ? 10.379 8.925 -9.067 1.00 96.31 197 VAL A C 1
ATOM 1512 O O . VAL A 1 197 ? 11.226 8.045 -8.910 1.00 96.31 197 VAL A O 1
ATOM 1515 N N . GLY A 1 198 ? 9.117 8.658 -9.377 1.00 95.88 198 GLY A N 1
ATOM 1516 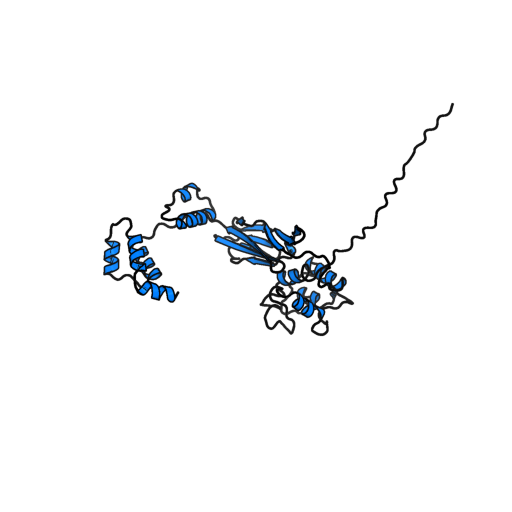C CA . GLY A 1 198 ? 8.634 7.309 -9.622 1.00 95.88 198 GLY A CA 1
ATOM 1517 C C . GLY A 1 198 ? 7.154 7.172 -9.320 1.00 95.88 198 GLY A C 1
ATOM 1518 O O . GLY A 1 198 ? 6.409 8.149 -9.339 1.00 95.88 198 GLY A O 1
ATOM 1519 N N . GLU A 1 199 ? 6.725 5.947 -9.043 1.00 96.31 199 GLU A N 1
ATOM 1520 C CA . GLU A 1 199 ? 5.359 5.670 -8.621 1.00 96.31 199 GLU A CA 1
ATOM 1521 C C . GLU A 1 199 ? 5.327 4.752 -7.411 1.00 96.31 199 GLU A C 1
ATOM 1523 O O . GLU A 1 199 ? 6.196 3.898 -7.242 1.00 96.31 199 GLU A O 1
ATOM 1528 N N . ALA A 1 200 ? 4.282 4.911 -6.612 1.00 97.25 200 ALA A N 1
ATOM 1529 C CA . ALA A 1 200 ? 3.979 4.052 -5.487 1.00 97.25 200 ALA A CA 1
ATOM 1530 C C . ALA A 1 200 ? 2.483 3.726 -5.477 1.00 97.25 200 ALA A C 1
ATOM 1532 O O . ALA A 1 200 ? 1.640 4.561 -5.808 1.00 97.25 200 ALA A O 1
ATOM 1533 N N . ALA A 1 201 ? 2.161 2.506 -5.071 1.00 98.19 201 ALA A N 1
ATOM 1534 C CA . ALA A 1 201 ? 0.812 2.084 -4.752 1.00 98.19 201 ALA A CA 1
ATOM 1535 C C . ALA A 1 201 ? 0.594 2.264 -3.247 1.00 98.19 201 ALA A C 1
ATOM 1537 O O . ALA A 1 201 ? 1.257 1.620 -2.428 1.00 98.19 201 ALA A O 1
ATOM 1538 N N . VAL A 1 202 ? -0.352 3.129 -2.888 1.00 98.31 202 VAL A N 1
ATOM 1539 C CA . VAL A 1 202 ? -0.806 3.316 -1.511 1.00 98.31 202 VAL A CA 1
ATOM 1540 C C . VAL A 1 202 ? -2.069 2.490 -1.309 1.00 98.31 202 VAL A C 1
ATOM 1542 O O . VAL A 1 202 ? -3.125 2.778 -1.863 1.00 98.31 202 VAL A O 1
ATOM 1545 N N . MET A 1 203 ? -1.945 1.431 -0.522 1.00 98.00 203 MET A N 1
ATOM 1546 C CA . MET A 1 203 ? -3.011 0.503 -0.182 1.00 98.00 203 MET A CA 1
ATOM 1547 C C . MET A 1 203 ? -3.769 0.985 1.057 1.00 98.00 203 MET A C 1
ATOM 1549 O O . MET A 1 203 ? -3.149 1.336 2.060 1.00 98.00 203 MET A O 1
ATOM 1553 N N . ALA A 1 204 ? -5.097 0.918 1.012 1.00 97.88 204 ALA A N 1
ATOM 1554 C CA . ALA A 1 204 ? -5.991 1.057 2.154 1.00 97.88 204 ALA A CA 1
ATOM 1555 C C . ALA A 1 204 ? -6.755 -0.255 2.368 1.00 97.88 204 ALA A C 1
ATOM 1557 O O . ALA A 1 204 ? -7.345 -0.791 1.429 1.00 97.88 204 ALA A O 1
ATOM 1558 N N . ARG A 1 205 ? -6.750 -0.777 3.597 1.00 95.94 205 ARG A N 1
ATOM 1559 C CA . ARG A 1 205 ? -7.422 -2.028 3.975 1.00 95.94 205 ARG A CA 1
ATOM 1560 C C . ARG A 1 205 ? -8.477 -1.790 5.046 1.00 95.94 205 ARG A C 1
ATOM 1562 O O . ARG A 1 205 ? -8.165 -1.197 6.077 1.00 95.94 205 ARG A O 1
ATOM 1569 N N . TYR A 1 206 ? -9.663 -2.364 4.866 1.00 95.94 206 TYR A N 1
ATOM 1570 C CA . TYR A 1 206 ? -10.733 -2.378 5.867 1.00 95.94 206 TYR A CA 1
ATOM 1571 C C . TYR A 1 206 ? -11.504 -3.707 5.806 1.00 95.94 206 TYR A C 1
ATOM 1573 O O . TYR A 1 206 ? -11.947 -4.101 4.736 1.00 95.94 206 TYR A O 1
ATOM 1581 N N . MET A 1 207 ? -11.614 -4.413 6.941 1.00 92.31 207 MET A N 1
ATOM 1582 C CA . MET A 1 207 ? -12.270 -5.736 7.070 1.00 92.31 207 MET A CA 1
ATOM 1583 C C . MET A 1 207 ? -11.876 -6.755 5.976 1.00 92.31 207 MET A C 1
ATOM 1585 O O . MET A 1 207 ? -12.717 -7.433 5.401 1.00 92.31 207 MET A O 1
ATOM 1589 N N . GLY A 1 208 ? -10.584 -6.841 5.649 1.00 88.75 208 GLY A N 1
ATOM 1590 C CA . GLY A 1 208 ? -10.070 -7.759 4.621 1.00 88.75 208 GLY A CA 1
ATOM 1591 C C . GLY A 1 208 ? -10.079 -7.194 3.198 1.00 88.75 208 GLY A C 1
ATOM 1592 O O . GLY A 1 208 ? -9.145 -7.488 2.449 1.00 88.75 208 GLY A O 1
ATOM 1593 N N . GLU A 1 209 ? -11.023 -6.308 2.878 1.00 96.00 209 GLU A N 1
ATOM 1594 C CA . GLU A 1 209 ? -11.117 -5.617 1.590 1.00 96.00 209 GLU A CA 1
ATOM 1595 C C . GLU A 1 209 ? -10.007 -4.578 1.402 1.00 96.00 209 GLU A C 1
ATOM 1597 O O . GLU A 1 209 ? -9.494 -3.996 2.367 1.00 96.00 209 GLU A O 1
ATOM 1602 N N . ILE A 1 210 ? -9.625 -4.355 0.142 1.00 96.69 210 ILE A N 1
ATOM 1603 C CA . ILE A 1 210 ? -8.493 -3.508 -0.242 1.00 96.69 210 ILE A CA 1
ATOM 1604 C C . ILE A 1 210 ? -8.903 -2.530 -1.345 1.00 96.69 210 ILE A C 1
ATOM 1606 O O . ILE A 1 210 ? -9.457 -2.933 -2.364 1.00 96.69 210 ILE A O 1
ATOM 1610 N N . ALA A 1 211 ? -8.526 -1.264 -1.181 1.00 98.25 211 ALA A N 1
ATOM 1611 C CA . ALA A 1 211 ? -8.516 -0.254 -2.235 1.00 98.25 211 ALA A CA 1
ATOM 1612 C C . ALA A 1 211 ? -7.097 0.310 -2.412 1.00 98.25 211 ALA A C 1
ATOM 1614 O O . ALA A 1 211 ? -6.302 0.304 -1.469 1.00 98.25 211 ALA A O 1
ATOM 1615 N N . VAL A 1 212 ? -6.757 0.783 -3.613 1.00 98.44 212 VAL A N 1
ATOM 1616 C CA . VAL A 1 212 ? -5.403 1.262 -3.940 1.00 98.44 212 VAL A CA 1
ATOM 1617 C C . VAL A 1 212 ? -5.467 2.635 -4.597 1.00 98.44 212 VAL A C 1
ATOM 1619 O O . VAL A 1 212 ? -6.216 2.827 -5.548 1.00 98.44 212 VAL A O 1
ATOM 1622 N N . CYS A 1 213 ? -4.662 3.567 -4.089 1.00 98.50 213 CYS A N 1
ATOM 1623 C CA . CYS A 1 213 ? -4.366 4.845 -4.720 1.00 98.50 213 CYS A CA 1
ATOM 1624 C C . CYS A 1 213 ? -3.001 4.757 -5.415 1.00 98.50 213 CYS A C 1
ATOM 1626 O O . CYS A 1 213 ? -1.983 4.493 -4.768 1.00 98.50 213 CYS A O 1
ATOM 1628 N N . MET A 1 214 ? -2.964 4.983 -6.725 1.00 98.12 214 MET A N 1
ATOM 1629 C CA . MET A 1 214 ? -1.723 5.059 -7.493 1.00 98.12 214 MET A CA 1
ATOM 1630 C C . MET A 1 214 ? -1.159 6.479 -7.445 1.00 98.12 214 MET A C 1
ATOM 1632 O O . MET A 1 214 ? -1.733 7.408 -8.011 1.00 98.12 214 MET A O 1
ATOM 1636 N N . VAL A 1 215 ? -0.010 6.651 -6.797 1.00 97.75 215 VAL A N 1
ATOM 1637 C CA . VAL A 1 215 ? 0.681 7.938 -6.680 1.00 97.75 215 VAL A CA 1
ATOM 1638 C C . VAL A 1 215 ? 1.827 7.982 -7.678 1.00 97.75 215 VAL A C 1
ATOM 1640 O O . VAL A 1 215 ? 2.706 7.123 -7.649 1.00 97.75 215 VAL A O 1
ATOM 1643 N N . ALA A 1 216 ? 1.851 8.996 -8.537 1.00 97.12 216 ALA A N 1
ATOM 1644 C CA . ALA A 1 216 ? 2.978 9.285 -9.414 1.00 97.12 216 ALA A CA 1
ATOM 1645 C C . ALA A 1 216 ? 3.665 10.587 -9.000 1.00 97.12 216 ALA A C 1
ATOM 1647 O O . ALA A 1 216 ? 3.016 11.621 -8.848 1.00 97.12 216 ALA A O 1
ATOM 1648 N N . VAL A 1 217 ? 4.987 10.532 -8.860 1.00 97.38 217 VAL A N 1
ATOM 1649 C CA . VAL A 1 217 ? 5.847 11.681 -8.578 1.00 97.38 217 VAL A CA 1
ATOM 1650 C C . VAL A 1 217 ? 6.716 11.921 -9.810 1.00 97.38 217 VAL A C 1
ATOM 1652 O O . VAL A 1 217 ? 7.670 11.171 -10.038 1.00 97.38 217 VAL A O 1
ATOM 1655 N N . PRO A 1 218 ? 6.380 12.905 -10.662 1.00 96.81 218 PRO A N 1
ATOM 1656 C CA . PRO A 1 218 ? 7.112 13.152 -11.889 1.00 96.81 218 PRO A CA 1
ATOM 1657 C C . PRO A 1 218 ? 8.421 13.898 -11.620 1.00 96.81 218 PRO A C 1
ATOM 1659 O O . PRO A 1 218 ? 8.601 14.555 -10.593 1.00 96.81 218 PRO A O 1
ATOM 1662 N N . GLN A 1 219 ? 9.327 13.843 -12.591 1.00 95.88 219 GLN A N 1
ATOM 1663 C CA . GLN A 1 219 ? 10.524 14.667 -12.600 1.00 95.88 219 GLN A CA 1
ATOM 1664 C C . GLN A 1 219 ? 10.147 16.163 -12.634 1.00 95.88 219 GLN A C 1
ATOM 1666 O O . GLN A 1 219 ? 9.247 16.549 -13.387 1.00 95.88 219 GLN A O 1
ATOM 1671 N N . PRO A 1 220 ? 10.821 17.025 -11.847 1.00 92.38 220 PRO A N 1
ATOM 1672 C CA . PRO A 1 220 ? 10.599 18.461 -11.885 1.00 92.38 220 PRO A CA 1
ATOM 1673 C C . PRO A 1 220 ? 10.861 19.047 -13.270 1.00 92.38 220 PRO A C 1
ATOM 1675 O O . PRO A 1 220 ? 11.753 18.604 -13.994 1.00 92.38 220 PRO A O 1
ATOM 1678 N N . GLY A 1 221 ? 10.117 20.102 -13.592 1.00 90.69 221 GLY A N 1
ATOM 1679 C CA . GLY A 1 221 ? 10.130 20.729 -14.909 1.00 90.69 221 GLY A CA 1
ATOM 1680 C C . GLY A 1 221 ? 9.012 20.214 -15.808 1.00 90.69 221 GLY A C 1
ATOM 1681 O O . GLY A 1 221 ? 8.134 19.460 -15.381 1.00 90.69 221 GLY A O 1
ATOM 1682 N N . GLU A 1 222 ? 9.030 20.672 -17.055 1.00 90.06 222 GLU A N 1
ATOM 1683 C CA . GLU A 1 222 ? 8.049 20.307 -18.070 1.00 90.06 222 GLU A CA 1
ATOM 1684 C C . GLU A 1 222 ? 8.757 19.784 -19.316 1.00 90.06 222 GLU A C 1
ATOM 1686 O O . GLU A 1 222 ? 9.795 20.297 -19.734 1.00 90.06 222 GLU A O 1
ATOM 1691 N N . VAL A 1 223 ? 8.163 18.757 -19.912 1.00 93.12 223 VAL A N 1
ATOM 1692 C CA . VAL A 1 223 ? 8.539 18.226 -21.218 1.00 93.12 223 VAL A CA 1
ATOM 1693 C C . VAL A 1 223 ? 7.289 18.325 -22.074 1.00 93.12 223 VAL A C 1
ATOM 1695 O O . VAL A 1 223 ? 6.227 17.863 -21.664 1.00 93.12 223 VAL A O 1
ATOM 1698 N N . ALA A 1 224 ? 7.393 18.959 -23.239 1.00 94.81 224 ALA A N 1
ATOM 1699 C CA . ALA A 1 224 ? 6.239 19.157 -24.106 1.00 94.81 224 ALA A CA 1
ATOM 1700 C C . ALA A 1 224 ? 5.649 17.808 -24.541 1.00 94.81 224 ALA A C 1
ATOM 1702 O O . ALA A 1 224 ? 6.383 16.939 -25.004 1.00 94.81 224 ALA A O 1
ATOM 1703 N N . ASP A 1 225 ? 4.324 17.659 -24.499 1.00 93.75 225 ASP A N 1
ATOM 1704 C CA . ASP A 1 225 ? 3.636 16.438 -24.949 1.00 93.75 225 ASP A CA 1
ATOM 1705 C C . ASP A 1 225 ? 4.039 16.007 -26.365 1.00 93.75 225 ASP A C 1
ATOM 1707 O O . ASP A 1 225 ? 4.094 14.816 -26.675 1.00 93.75 225 ASP A O 1
ATOM 1711 N N . GLN A 1 226 ? 4.343 16.980 -27.229 1.00 95.81 226 GLN A N 1
ATOM 1712 C CA . GLN A 1 226 ? 4.782 16.719 -28.594 1.00 95.81 226 GLN A CA 1
ATOM 1713 C C . GLN A 1 226 ? 6.078 15.899 -28.645 1.00 95.81 226 GLN A C 1
ATOM 1715 O O . GLN A 1 226 ? 6.186 15.012 -29.484 1.00 95.81 226 GLN A O 1
ATOM 1720 N N . PHE A 1 227 ? 7.002 16.102 -27.698 1.00 95.81 227 PHE A N 1
ATOM 1721 C CA . PHE A 1 227 ? 8.235 15.319 -27.607 1.00 95.81 227 PHE A CA 1
ATOM 1722 C C . PHE A 1 227 ? 7.939 13.815 -27.528 1.00 95.81 227 PHE A C 1
ATOM 1724 O O . PHE A 1 227 ? 8.528 13.035 -28.267 1.00 95.81 227 PHE A O 1
ATOM 1731 N N . TYR A 1 228 ? 6.983 13.407 -26.687 1.00 95.50 228 TYR A N 1
ATOM 1732 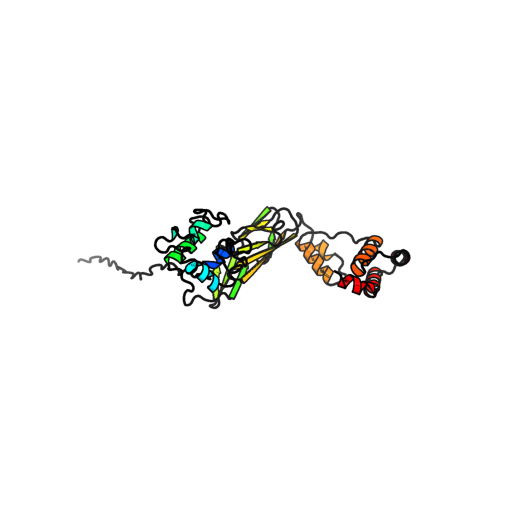C CA . TYR A 1 228 ? 6.588 12.002 -26.531 1.00 95.50 228 TYR A CA 1
ATOM 1733 C C . TYR A 1 228 ? 5.778 11.470 -27.717 1.00 95.50 228 TYR A C 1
ATOM 1735 O O . TYR A 1 228 ? 5.840 10.282 -28.050 1.00 95.50 228 TYR A O 1
ATOM 1743 N N . LYS A 1 229 ? 5.006 12.336 -28.380 1.00 94.12 229 LYS A N 1
ATOM 1744 C CA . LYS A 1 229 ? 4.280 11.978 -29.607 1.00 94.12 229 LYS A CA 1
ATOM 1745 C C . LYS A 1 229 ? 5.242 11.685 -30.756 1.00 94.12 229 LYS A C 1
ATOM 1747 O O . LYS A 1 229 ? 5.002 10.721 -31.478 1.00 94.12 229 LYS A O 1
ATOM 1752 N N . ASP A 1 230 ? 6.342 12.424 -30.848 1.00 95.56 230 ASP A N 1
ATOM 1753 C CA . ASP A 1 230 ? 7.344 12.282 -31.909 1.00 95.56 230 ASP A CA 1
ATOM 1754 C C . ASP A 1 230 ? 8.304 11.097 -31.700 1.00 95.56 230 ASP A C 1
ATOM 1756 O O . ASP A 1 230 ? 9.047 10.736 -32.615 1.00 95.56 230 ASP A O 1
ATOM 1760 N N . LEU A 1 231 ? 8.293 10.457 -30.521 1.00 95.06 231 LEU A N 1
ATOM 1761 C CA . LEU A 1 231 ? 9.105 9.264 -30.274 1.00 95.06 231 LEU A CA 1
ATOM 1762 C C . LEU A 1 231 ? 8.703 8.106 -31.213 1.00 95.06 231 LEU A C 1
ATOM 1764 O O . LEU A 1 231 ? 7.508 7.867 -31.435 1.00 95.06 231 LEU A O 1
ATOM 1768 N N . PRO A 1 232 ? 9.682 7.343 -31.739 1.00 92.94 232 PRO A N 1
ATOM 1769 C CA . PRO A 1 232 ? 9.409 6.214 -32.623 1.00 92.94 232 PRO A CA 1
ATOM 1770 C C . PRO A 1 232 ? 8.616 5.120 -31.895 1.00 92.94 232 PRO A C 1
ATOM 1772 O O . PRO A 1 232 ? 8.839 4.862 -30.713 1.00 92.94 232 PRO A O 1
ATOM 1775 N N . ARG A 1 233 ? 7.696 4.461 -32.607 1.00 92.69 233 ARG A N 1
ATOM 1776 C CA . ARG A 1 233 ? 6.907 3.321 -32.111 1.00 92.69 233 ARG A CA 1
ATOM 1777 C C . ARG A 1 233 ? 7.099 2.150 -33.068 1.00 92.69 233 ARG A C 1
ATOM 1779 O O . ARG A 1 233 ? 6.465 2.120 -34.118 1.00 92.69 233 ARG A O 1
ATOM 1786 N N . GLN A 1 234 ? 7.990 1.231 -32.715 1.00 88.94 234 GLN A N 1
ATOM 1787 C CA . GLN A 1 234 ? 8.250 0.017 -33.491 1.00 88.94 234 GLN A CA 1
ATOM 1788 C C . GLN A 1 234 ? 7.192 -1.049 -33.209 1.00 88.94 234 GLN A C 1
ATOM 1790 O O . GLN A 1 234 ? 6.842 -1.832 -34.086 1.00 88.94 234 GLN A O 1
ATOM 1795 N N . ASN A 1 235 ? 6.649 -1.068 -31.989 1.00 89.56 235 ASN A N 1
ATOM 1796 C CA . ASN A 1 235 ? 5.544 -1.943 -31.614 1.00 89.56 235 ASN A CA 1
ATOM 1797 C C . ASN A 1 235 ? 4.605 -1.274 -30.588 1.00 89.56 235 ASN A C 1
ATOM 1799 O O . ASN A 1 235 ? 4.794 -0.125 -30.184 1.00 89.56 235 ASN A O 1
ATOM 1803 N N . PHE A 1 236 ? 3.560 -1.995 -30.168 1.00 94.00 236 PHE A N 1
ATOM 1804 C CA . PHE A 1 236 ? 2.562 -1.478 -29.225 1.00 94.00 236 PHE A CA 1
ATOM 1805 C C . PHE A 1 236 ? 3.127 -1.222 -27.813 1.00 94.00 236 PHE A C 1
ATOM 1807 O O . PHE A 1 236 ? 2.623 -0.350 -27.104 1.00 94.00 236 PHE A O 1
ATOM 1814 N N . ILE A 1 237 ? 4.184 -1.940 -27.411 1.00 94.81 237 ILE A N 1
ATOM 1815 C CA . ILE A 1 237 ? 4.837 -1.806 -26.100 1.00 94.81 237 ILE A CA 1
ATOM 1816 C C . ILE A 1 237 ? 5.496 -0.430 -25.984 1.00 94.81 237 ILE A C 1
ATOM 1818 O O . ILE A 1 237 ? 5.352 0.220 -24.949 1.00 94.81 237 ILE A O 1
ATOM 1822 N N . ASP A 1 238 ? 6.128 0.063 -27.054 1.00 94.00 238 ASP A N 1
ATOM 1823 C CA . ASP A 1 238 ? 6.737 1.401 -27.075 1.00 94.00 238 ASP A CA 1
ATOM 1824 C C . ASP A 1 238 ? 5.714 2.487 -26.723 1.00 94.00 238 ASP A C 1
ATOM 1826 O O . ASP A 1 238 ? 6.009 3.399 -25.955 1.00 94.00 238 ASP A O 1
ATOM 1830 N N . GLY A 1 239 ? 4.476 2.358 -27.211 1.00 94.88 239 GLY A N 1
ATOM 1831 C CA . GLY A 1 239 ? 3.387 3.270 -26.861 1.00 94.88 239 GLY A CA 1
ATOM 1832 C C . GLY A 1 239 ? 3.108 3.307 -25.355 1.00 94.88 239 GLY A C 1
ATOM 1833 O O . GLY A 1 239 ? 2.992 4.388 -24.777 1.00 94.88 239 GLY A O 1
ATOM 1834 N N . HIS A 1 240 ? 3.061 2.143 -24.701 1.00 95.88 240 HIS A N 1
ATOM 1835 C CA . HIS A 1 240 ? 2.890 2.058 -23.249 1.00 95.88 240 HIS A CA 1
ATOM 1836 C C . HIS A 1 240 ? 4.085 2.652 -22.490 1.00 95.88 240 HIS A C 1
ATOM 1838 O O . HIS A 1 240 ? 3.884 3.366 -21.505 1.00 95.88 240 HIS A O 1
ATOM 1844 N N . ILE A 1 241 ? 5.314 2.418 -22.964 1.00 95.44 241 ILE A N 1
ATOM 1845 C CA . ILE A 1 241 ? 6.530 2.993 -22.374 1.00 95.44 241 ILE A CA 1
ATOM 1846 C C . ILE A 1 241 ? 6.509 4.523 -22.493 1.00 95.44 241 ILE A C 1
ATOM 1848 O O . ILE A 1 241 ? 6.749 5.211 -21.504 1.00 95.44 241 ILE A O 1
ATOM 1852 N N . TRP A 1 242 ? 6.172 5.080 -23.658 1.00 96.12 242 TRP A N 1
ATOM 1853 C CA . TRP A 1 242 ? 6.105 6.532 -23.860 1.00 96.12 242 TRP A CA 1
ATOM 1854 C C . TRP A 1 242 ? 5.045 7.194 -22.993 1.00 96.12 242 TRP A C 1
ATOM 1856 O O . TRP A 1 242 ? 5.345 8.204 -22.361 1.00 96.12 242 TRP A O 1
ATOM 1866 N N . ASN A 1 243 ? 3.862 6.591 -22.872 1.00 94.00 243 ASN A N 1
ATOM 1867 C CA . ASN A 1 243 ? 2.824 7.088 -21.968 1.00 94.00 243 ASN A CA 1
ATOM 1868 C C . ASN A 1 243 ? 3.313 7.103 -20.511 1.00 94.00 243 ASN A C 1
ATOM 1870 O O . ASN A 1 243 ? 3.074 8.063 -19.778 1.00 94.00 243 ASN A O 1
ATOM 1874 N N . LYS A 1 244 ? 4.049 6.063 -20.094 1.00 94.50 244 LYS A N 1
ATOM 1875 C CA . LYS A 1 244 ? 4.629 5.979 -18.750 1.00 94.50 244 LYS A CA 1
ATOM 1876 C C . LYS A 1 244 ? 5.688 7.051 -18.502 1.00 94.50 244 LYS A C 1
ATOM 1878 O O . LYS A 1 244 ? 5.645 7.735 -17.481 1.00 94.50 244 LYS A O 1
ATOM 1883 N N . LEU A 1 245 ? 6.628 7.207 -19.432 1.00 95.75 245 LEU A N 1
ATOM 1884 C CA . LEU A 1 245 ? 7.676 8.221 -19.334 1.00 95.75 245 LEU A CA 1
ATOM 1885 C C . LEU A 1 245 ? 7.089 9.635 -19.348 1.00 95.75 245 LEU A C 1
ATOM 1887 O O . LEU A 1 245 ? 7.541 10.468 -18.570 1.00 95.75 245 LEU A O 1
ATOM 1891 N N . GLN A 1 246 ? 6.056 9.888 -20.158 1.00 95.19 246 GLN A N 1
ATOM 1892 C CA . GLN A 1 246 ? 5.337 11.163 -20.183 1.00 95.19 246 GLN A CA 1
ATOM 1893 C C . GLN A 1 246 ? 4.686 11.470 -18.836 1.00 95.19 246 GLN A C 1
ATOM 1895 O O . GLN A 1 246 ? 4.884 12.558 -18.296 1.00 95.19 246 GLN A O 1
ATOM 1900 N N . ARG A 1 247 ? 3.973 10.498 -18.254 1.00 93.75 247 ARG A N 1
ATOM 1901 C CA . ARG A 1 247 ? 3.354 10.632 -16.929 1.00 93.75 247 ARG A CA 1
ATOM 1902 C C . ARG A 1 247 ? 4.374 11.016 -15.853 1.00 93.75 247 ARG A C 1
ATOM 1904 O O . ARG A 1 247 ? 4.072 11.835 -14.991 1.00 93.75 247 ARG A O 1
ATOM 1911 N N . LEU A 1 248 ? 5.584 10.463 -15.934 1.00 95.56 248 LEU A N 1
ATOM 1912 C CA . LEU A 1 248 ? 6.688 10.755 -15.017 1.00 95.56 24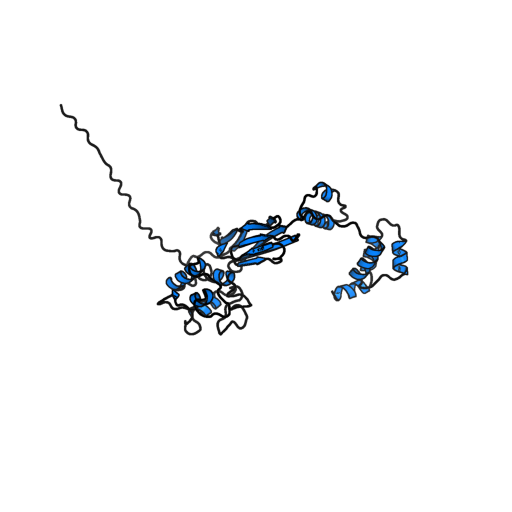8 LEU A CA 1
ATOM 1913 C C . LEU A 1 248 ? 7.591 11.913 -15.462 1.00 95.56 248 LEU A C 1
ATOM 1915 O O . LEU A 1 248 ? 8.544 12.230 -14.757 1.00 95.56 248 LEU A O 1
ATOM 1919 N N . ARG A 1 249 ? 7.318 12.550 -16.606 1.00 95.94 249 ARG A N 1
ATOM 1920 C CA . ARG A 1 249 ? 8.154 13.600 -17.220 1.00 95.94 249 ARG A CA 1
ATOM 1921 C C . ARG A 1 249 ? 9.617 13.193 -17.433 1.00 95.94 249 ARG A C 1
ATOM 1923 O O . ARG A 1 249 ? 10.517 14.027 -17.427 1.00 95.94 249 ARG A O 1
ATOM 1930 N N . ILE A 1 250 ? 9.857 11.903 -17.643 1.00 95.06 250 ILE A N 1
ATOM 1931 C CA . ILE A 1 250 ? 11.185 11.349 -17.908 1.00 95.06 250 ILE A CA 1
ATOM 1932 C C . ILE A 1 250 ? 11.423 11.375 -19.415 1.00 95.06 250 ILE A C 1
ATOM 1934 O O . ILE A 1 250 ? 10.540 11.018 -20.193 1.00 95.06 250 ILE A O 1
ATOM 1938 N N . THR A 1 251 ? 12.616 11.771 -19.852 1.00 95.06 251 THR A N 1
ATOM 1939 C CA . THR A 1 251 ? 13.027 11.634 -21.257 1.00 95.06 251 THR A CA 1
ATOM 1940 C C . THR A 1 251 ? 13.815 10.333 -21.443 1.00 95.06 251 THR A C 1
ATOM 1942 O O . THR A 1 251 ? 14.642 9.989 -20.593 1.00 95.06 251 THR A O 1
ATOM 1945 N N . PRO A 1 252 ? 13.562 9.554 -22.511 1.00 93.88 252 PRO A N 1
ATOM 1946 C CA . PRO A 1 252 ? 14.303 8.324 -22.742 1.00 93.88 252 PRO A CA 1
ATOM 1947 C C . PRO A 1 252 ? 15.765 8.626 -23.077 1.00 93.88 252 PRO A C 1
ATOM 1949 O O . PRO A 1 252 ? 16.101 9.641 -23.689 1.00 93.88 252 PRO A O 1
ATOM 1952 N N . SER A 1 253 ? 16.648 7.700 -22.710 1.00 91.62 253 SER A N 1
ATOM 1953 C CA . SER A 1 253 ? 18.039 7.742 -23.159 1.00 91.62 253 SER A CA 1
ATOM 1954 C C . SER A 1 253 ? 18.1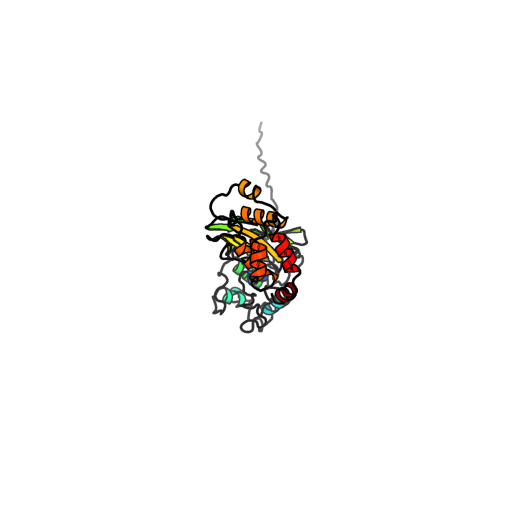39 7.516 -24.667 1.00 91.62 253 SER A C 1
ATOM 1956 O O . SER A 1 253 ? 17.299 6.848 -25.270 1.00 91.62 253 SER A O 1
ATOM 1958 N N . GLN A 1 254 ? 19.222 8.015 -25.262 1.00 90.94 254 GLN A N 1
ATOM 1959 C CA . GLN A 1 254 ? 19.539 7.727 -26.658 1.00 90.94 254 GLN A CA 1
ATOM 1960 C C . GLN A 1 254 ? 19.678 6.212 -26.897 1.00 90.94 254 GLN A C 1
ATOM 1962 O O . GLN A 1 254 ? 20.149 5.495 -26.001 1.00 90.94 254 GLN A O 1
ATOM 1967 N N . PRO A 1 255 ? 19.325 5.715 -28.099 1.00 90.12 255 PRO A N 1
ATOM 1968 C CA . PRO A 1 255 ? 19.506 4.314 -28.446 1.00 90.12 255 PRO A CA 1
ATOM 1969 C C . PRO A 1 255 ? 20.939 3.845 -28.191 1.00 90.12 255 PRO A C 1
ATOM 1971 O O . PRO A 1 255 ? 21.913 4.528 -28.512 1.00 90.12 255 PRO A O 1
ATOM 1974 N N . ALA A 1 256 ? 21.079 2.646 -27.624 1.00 94.44 256 ALA A N 1
ATOM 1975 C CA . ALA A 1 256 ? 22.397 2.066 -27.407 1.00 94.44 256 ALA A CA 1
ATOM 1976 C C . ALA A 1 256 ? 23.120 1.862 -28.755 1.00 94.44 256 ALA A C 1
ATOM 1978 O O . ALA A 1 256 ? 22.479 1.419 -29.713 1.00 94.44 256 ALA A O 1
ATOM 1979 N N . PRO A 1 257 ? 24.439 2.117 -28.840 1.00 95.69 257 PRO A N 1
ATOM 1980 C CA . PRO A 1 257 ? 25.220 1.783 -30.026 1.00 95.69 257 PRO A CA 1
ATOM 1981 C C . PRO A 1 257 ? 25.292 0.262 -30.223 1.00 95.69 257 PRO A C 1
ATOM 1983 O O . PRO A 1 257 ? 25.198 -0.502 -29.258 1.00 95.69 257 PRO A O 1
ATOM 1986 N N . ASP A 1 258 ? 25.507 -0.176 -31.464 1.00 96.94 258 ASP A N 1
ATOM 1987 C CA . ASP A 1 258 ? 25.395 -1.584 -31.873 1.00 96.94 258 ASP A CA 1
ATOM 1988 C C . ASP A 1 258 ? 26.244 -2.552 -31.041 1.00 96.94 258 ASP A C 1
ATOM 1990 O O . ASP A 1 258 ? 25.736 -3.577 -30.601 1.00 96.94 258 ASP A O 1
ATOM 1994 N N . HIS A 1 259 ? 27.495 -2.212 -30.727 1.00 96.31 259 HIS A N 1
ATOM 1995 C CA . HIS A 1 259 ? 28.358 -3.070 -29.905 1.00 96.31 259 HIS A CA 1
ATOM 1996 C C . HIS A 1 259 ? 27.817 -3.275 -28.474 1.00 96.31 259 HIS A C 1
ATOM 1998 O O . HIS A 1 259 ? 27.958 -4.357 -27.903 1.00 96.31 259 HIS A O 1
ATOM 2004 N N . LYS A 1 260 ? 27.166 -2.257 -27.882 1.00 97.31 260 LYS A N 1
ATOM 2005 C CA . LYS A 1 260 ? 26.519 -2.380 -26.561 1.00 97.31 260 LYS A CA 1
ATOM 2006 C C . LYS A 1 260 ? 25.226 -3.176 -26.655 1.00 97.31 260 LYS A C 1
ATOM 2008 O O . LYS A 1 260 ? 24.969 -3.982 -25.765 1.00 97.31 260 LYS A O 1
ATOM 2013 N N . PHE A 1 261 ? 24.430 -2.938 -27.698 1.00 97.44 261 PHE A N 1
ATOM 2014 C CA . PHE A 1 261 ? 23.211 -3.699 -27.959 1.00 97.44 261 PHE A CA 1
ATOM 2015 C C . PHE A 1 261 ? 23.535 -5.188 -28.100 1.00 97.44 261 PHE A C 1
ATOM 2017 O O . PHE A 1 261 ? 23.033 -5.975 -27.306 1.00 97.44 261 PHE A O 1
ATOM 2024 N N . LEU A 1 262 ? 24.467 -5.535 -28.996 1.00 98.12 262 LEU A N 1
ATOM 2025 C CA . LEU A 1 262 ? 24.942 -6.895 -29.250 1.00 98.12 262 LEU A CA 1
ATOM 2026 C C . LEU A 1 262 ? 25.310 -7.620 -27.951 1.00 98.12 262 LEU A C 1
ATOM 2028 O O . LEU A 1 262 ? 24.761 -8.672 -27.643 1.00 98.12 262 LEU A O 1
ATOM 2032 N N . ARG A 1 263 ? 26.198 -7.027 -27.142 1.00 98.00 263 ARG A N 1
ATOM 2033 C CA . ARG A 1 263 ? 26.616 -7.638 -25.875 1.00 98.00 263 ARG A CA 1
ATOM 2034 C C . ARG A 1 263 ? 25.437 -7.849 -24.916 1.00 98.00 263 ARG A C 1
ATOM 2036 O O . ARG A 1 263 ? 25.409 -8.855 -24.217 1.00 98.00 263 ARG A O 1
ATOM 2043 N N . ARG A 1 264 ? 24.505 -6.890 -24.826 1.00 97.56 264 ARG A N 1
ATOM 2044 C CA . ARG A 1 264 ? 23.352 -6.969 -23.912 1.00 97.56 264 ARG A CA 1
ATOM 2045 C C . ARG A 1 264 ? 22.375 -8.063 -24.329 1.00 97.56 264 ARG A C 1
ATOM 2047 O O . ARG A 1 264 ? 21.993 -8.844 -23.470 1.00 97.56 264 ARG A O 1
ATOM 2054 N N . VAL A 1 265 ? 22.024 -8.147 -25.613 1.00 97.25 265 VAL A N 1
ATOM 2055 C CA . VAL A 1 265 ? 21.049 -9.143 -26.087 1.00 97.25 265 VAL A CA 1
ATOM 2056 C C . VAL A 1 265 ? 21.592 -10.568 -26.018 1.00 97.25 265 VAL A C 1
ATOM 2058 O O . VAL A 1 265 ? 20.865 -11.462 -25.611 1.00 97.25 265 VAL A O 1
ATOM 2061 N N . PHE A 1 266 ? 22.882 -10.783 -26.299 1.00 98.00 266 PHE A N 1
ATOM 2062 C CA . PHE A 1 266 ? 23.515 -12.096 -26.129 1.00 98.00 266 PHE A CA 1
ATOM 2063 C C . PHE A 1 266 ? 23.474 -12.575 -24.671 1.00 98.00 266 PHE A C 1
ATOM 2065 O O . PHE A 1 266 ? 23.083 -13.708 -24.396 1.00 98.00 266 PHE A O 1
ATOM 2072 N N . LEU A 1 267 ? 23.829 -11.697 -23.729 1.00 96.81 267 LEU A N 1
ATOM 2073 C CA . LEU A 1 267 ? 23.811 -12.042 -22.309 1.00 96.81 267 LEU A CA 1
ATOM 2074 C C . LEU A 1 267 ? 22.397 -12.246 -21.772 1.00 96.81 267 LEU A C 1
ATOM 2076 O O . LEU A 1 267 ? 22.208 -13.110 -20.928 1.00 96.81 267 LEU A O 1
ATOM 2080 N N . ASP A 1 268 ? 21.431 -11.450 -22.222 1.00 96.38 268 ASP A N 1
ATOM 2081 C CA . ASP A 1 268 ? 20.072 -11.508 -21.687 1.00 96.38 268 ASP A CA 1
ATOM 2082 C C . ASP A 1 268 ? 19.241 -12.661 -22.266 1.00 96.38 268 ASP A C 1
ATOM 2084 O O . ASP A 1 268 ? 18.461 -13.280 -21.536 1.00 96.38 268 ASP A O 1
ATOM 2088 N N . ILE A 1 269 ? 19.419 -12.962 -23.559 1.00 97.00 269 ILE A N 1
ATOM 2089 C CA . ILE A 1 269 ? 18.657 -14.004 -24.257 1.00 97.00 269 ILE A CA 1
ATOM 2090 C C . ILE A 1 269 ? 19.310 -15.375 -24.053 1.00 97.00 269 ILE A C 1
ATOM 2092 O O . ILE A 1 269 ? 18.629 -16.308 -23.645 1.00 97.00 269 ILE A O 1
ATOM 2096 N N . ILE A 1 270 ? 20.621 -15.511 -24.284 1.00 96.94 270 ILE A N 1
ATOM 2097 C CA . ILE A 1 270 ? 21.297 -16.824 -24.284 1.00 96.94 270 ILE A CA 1
ATOM 2098 C C . ILE A 1 270 ? 22.385 -16.982 -23.212 1.00 96.94 270 ILE A C 1
ATOM 2100 O O . ILE A 1 270 ? 23.076 -17.997 -23.176 1.00 96.94 270 ILE A O 1
ATOM 2104 N N . GLY A 1 271 ? 22.573 -15.998 -22.328 1.00 96.00 271 GLY A N 1
ATOM 2105 C CA . GLY A 1 271 ? 23.435 -16.138 -21.150 1.00 96.00 271 GLY A CA 1
ATOM 2106 C C . GLY A 1 271 ? 24.945 -16.169 -21.409 1.00 96.00 271 GLY A C 1
ATOM 2107 O O . GLY A 1 271 ? 25.709 -16.438 -20.481 1.00 96.00 271 GLY A O 1
ATOM 2108 N N . ARG A 1 272 ? 25.410 -15.884 -22.632 1.00 95.75 272 ARG A N 1
ATOM 2109 C CA . ARG A 1 272 ? 26.843 -15.849 -22.987 1.00 95.75 272 ARG A CA 1
ATOM 2110 C C . ARG A 1 272 ? 27.229 -14.563 -23.708 1.00 95.75 272 ARG A C 1
ATOM 2112 O O . ARG A 1 272 ? 26.379 -13.778 -24.103 1.00 95.75 272 ARG A O 1
ATOM 2119 N N . LEU A 1 273 ? 28.529 -14.330 -23.873 1.00 97.56 273 LEU A N 1
ATOM 2120 C CA . LEU A 1 273 ? 29.030 -13.267 -24.748 1.00 97.56 273 LEU A CA 1
ATOM 2121 C C . LEU A 1 273 ? 28.959 -13.705 -26.226 1.00 97.56 273 LEU A C 1
ATOM 2123 O O . LEU A 1 273 ? 29.022 -14.910 -26.500 1.00 97.56 273 LEU A O 1
ATOM 2127 N N . PRO A 1 274 ? 28.855 -12.754 -27.176 1.00 97.88 274 PRO A N 1
ATOM 2128 C CA . PRO A 1 274 ? 29.048 -13.063 -28.589 1.00 97.88 274 PRO A CA 1
ATOM 2129 C C . PRO A 1 274 ? 30.480 -13.553 -28.825 1.00 97.88 274 PRO A C 1
ATOM 2131 O O . PRO A 1 274 ? 31.431 -13.047 -28.221 1.00 97.88 274 PRO A O 1
ATOM 2134 N N . THR A 1 275 ? 30.636 -14.523 -29.717 1.00 97.69 275 THR A N 1
ATOM 2135 C CA . THR A 1 275 ? 31.947 -14.900 -30.256 1.00 97.69 275 THR A CA 1
ATOM 2136 C C . THR A 1 275 ? 32.493 -13.785 -31.161 1.00 97.69 275 THR A C 1
ATOM 2138 O O . THR A 1 275 ? 31.719 -12.937 -31.620 1.00 97.69 275 THR A O 1
ATOM 2141 N N . PRO A 1 276 ? 33.811 -13.753 -31.440 1.00 97.88 276 PRO A N 1
ATOM 2142 C CA . PRO A 1 276 ? 34.382 -12.794 -32.385 1.00 97.88 276 PRO A CA 1
ATOM 2143 C C . PRO A 1 276 ? 33.674 -12.796 -33.749 1.00 97.88 276 PRO A C 1
ATOM 2145 O O . PRO A 1 276 ? 33.275 -11.733 -34.216 1.00 97.88 276 PRO A O 1
ATOM 2148 N N . ASP A 1 277 ? 33.409 -13.975 -34.319 1.00 97.81 277 ASP A N 1
ATOM 2149 C CA . 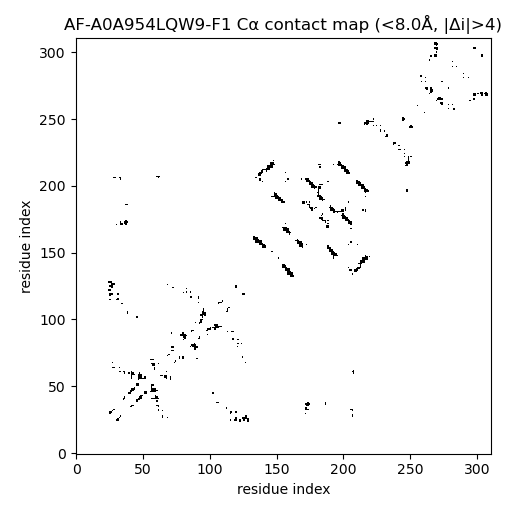ASP A 1 277 ? 32.756 -14.117 -35.629 1.00 97.81 277 ASP A CA 1
ATOM 2150 C C . ASP A 1 277 ? 31.309 -13.593 -35.622 1.00 97.81 277 ASP A C 1
ATOM 2152 O O . ASP A 1 277 ? 30.886 -12.885 -36.538 1.00 97.81 277 ASP A O 1
ATOM 2156 N N . GLU A 1 278 ? 30.537 -13.891 -34.569 1.00 97.50 278 GLU A N 1
ATOM 2157 C CA . GLU A 1 278 ? 29.176 -13.358 -34.399 1.00 97.50 278 GLU A CA 1
ATOM 2158 C C . GLU A 1 278 ? 29.184 -11.828 -34.283 1.00 97.50 278 GLU A C 1
ATOM 2160 O O . GLU A 1 278 ? 28.316 -11.148 -34.842 1.00 97.50 278 GLU A O 1
ATOM 2165 N N . ALA A 1 279 ? 30.175 -11.277 -33.576 1.00 97.69 279 ALA A N 1
ATOM 2166 C CA . ALA A 1 279 ? 30.319 -9.840 -33.419 1.00 97.69 279 ALA A CA 1
ATOM 2167 C C . ALA A 1 279 ? 30.700 -9.155 -34.732 1.00 97.69 279 ALA A C 1
ATOM 2169 O O . ALA A 1 279 ? 30.065 -8.166 -35.100 1.00 97.69 279 ALA A O 1
ATOM 2170 N N . GLU A 1 280 ? 31.685 -9.683 -35.459 1.00 97.44 280 GLU A N 1
ATOM 2171 C CA . GLU A 1 280 ? 32.080 -9.162 -36.769 1.00 97.44 280 GLU A CA 1
ATOM 2172 C C . GLU A 1 280 ? 30.912 -9.200 -37.756 1.00 97.44 280 GLU A C 1
ATOM 2174 O O . GLU A 1 280 ? 30.627 -8.191 -38.407 1.00 97.44 280 GLU A O 1
ATOM 2179 N N . LYS A 1 281 ? 30.170 -10.315 -37.798 1.00 97.00 281 LYS A N 1
ATOM 2180 C CA . LYS A 1 281 ? 28.986 -10.464 -38.650 1.00 97.00 281 LYS A CA 1
ATOM 2181 C C . LYS A 1 281 ? 27.939 -9.386 -38.362 1.00 97.00 281 LYS A C 1
ATOM 2183 O O . LYS A 1 281 ? 27.491 -8.713 -39.285 1.00 97.00 281 LYS A O 1
ATOM 2188 N N . PHE A 1 282 ? 27.563 -9.185 -37.099 1.00 98.00 282 PHE A N 1
ATOM 2189 C CA . PHE A 1 282 ? 26.533 -8.204 -36.735 1.00 98.00 282 PHE A CA 1
ATOM 2190 C C . PHE A 1 282 ? 26.989 -6.745 -36.911 1.00 98.00 282 PHE A C 1
ATOM 2192 O O . PHE A 1 282 ? 26.212 -5.880 -37.332 1.00 98.00 282 PHE A O 1
ATOM 2199 N N . LEU A 1 283 ? 28.246 -6.444 -36.574 1.00 97.06 283 LEU A N 1
ATOM 2200 C CA . LEU A 1 283 ? 28.790 -5.089 -36.686 1.00 97.06 283 LEU A CA 1
ATOM 2201 C C . LEU A 1 283 ? 29.035 -4.686 -38.147 1.00 97.06 283 LEU A C 1
ATOM 2203 O O . LEU A 1 283 ? 28.898 -3.507 -38.473 1.00 97.06 283 LEU A O 1
ATOM 2207 N N . GLY A 1 284 ? 29.354 -5.649 -39.017 1.00 97.00 284 GLY A N 1
ATOM 2208 C CA . GLY A 1 284 ? 29.483 -5.448 -40.460 1.00 97.00 284 GLY A CA 1
ATOM 2209 C C . GLY A 1 284 ? 28.149 -5.381 -41.213 1.00 97.00 284 GLY A C 1
ATOM 2210 O O . GLY A 1 284 ? 28.109 -4.847 -42.324 1.00 97.00 284 GLY A O 1
ATOM 2211 N N . ASP A 1 285 ? 27.060 -5.882 -40.623 1.00 96.69 285 ASP A N 1
ATOM 2212 C CA . ASP A 1 285 ? 25.734 -5.880 -41.240 1.00 96.69 285 ASP A CA 1
ATOM 2213 C C . ASP A 1 285 ? 25.141 -4.458 -41.324 1.00 96.69 285 ASP A C 1
ATOM 2215 O O . ASP A 1 285 ? 25.150 -3.677 -40.361 1.00 96.69 285 ASP A O 1
ATOM 2219 N N . LYS A 1 286 ? 24.614 -4.125 -42.507 1.00 96.12 286 LYS A N 1
ATOM 2220 C CA . LYS A 1 286 ? 23.986 -2.839 -42.846 1.00 96.12 286 LYS A CA 1
ATOM 2221 C C . LYS A 1 286 ? 22.475 -2.951 -43.057 1.00 96.12 286 LYS A C 1
ATOM 2223 O O . LYS A 1 286 ? 21.852 -1.947 -43.404 1.00 96.12 286 LYS A O 1
ATOM 2228 N N . ALA A 1 287 ? 21.886 -4.134 -42.881 1.00 95.88 287 ALA A N 1
ATOM 2229 C CA . ALA A 1 287 ? 20.449 -4.315 -42.997 1.00 95.88 287 ALA A CA 1
ATOM 2230 C C . ALA A 1 287 ? 19.711 -3.420 -41.978 1.00 95.88 287 ALA A C 1
ATOM 2232 O O . ALA A 1 287 ? 20.091 -3.380 -40.802 1.00 95.88 287 ALA A O 1
ATOM 2233 N N . PRO A 1 288 ? 18.649 -2.701 -42.393 1.00 93.25 288 PRO A N 1
ATOM 2234 C CA . PRO A 1 288 ? 17.926 -1.781 -41.512 1.00 93.25 288 PRO A CA 1
ATOM 2235 C C . PRO A 1 288 ? 17.243 -2.493 -40.332 1.00 93.25 288 PRO A C 1
ATOM 2237 O O . PRO A 1 288 ? 17.052 -1.884 -39.284 1.00 93.25 288 PRO A O 1
ATOM 2240 N N . ASN A 1 289 ? 16.936 -3.785 -40.473 1.00 94.06 289 ASN A N 1
ATOM 2241 C CA . ASN A 1 289 ? 16.307 -4.634 -39.460 1.00 94.06 289 ASN A CA 1
ATOM 2242 C C . ASN A 1 289 ? 17.285 -5.620 -38.788 1.00 94.06 289 ASN A C 1
ATOM 2244 O O . ASN A 1 289 ? 16.853 -6.564 -38.131 1.00 94.06 289 ASN A O 1
ATOM 2248 N N . LYS A 1 290 ? 18.608 -5.425 -38.903 1.00 96.19 290 LYS A N 1
ATOM 2249 C CA . LYS A 1 290 ? 19.610 -6.371 -38.367 1.00 96.19 290 LYS A CA 1
ATOM 2250 C C . LYS A 1 290 ? 19.463 -6.695 -36.875 1.00 96.19 290 LYS A C 1
ATOM 2252 O O . LYS A 1 290 ? 19.871 -7.762 -36.430 1.00 96.19 290 LYS A O 1
ATOM 2257 N N . ARG A 1 291 ? 18.902 -5.773 -36.079 1.00 95.56 291 ARG A N 1
ATOM 2258 C CA . ARG A 1 291 ? 18.650 -5.986 -34.643 1.00 95.56 291 ARG A CA 1
ATOM 2259 C C . ARG A 1 291 ? 17.516 -6.974 -34.395 1.00 95.56 291 ARG A C 1
ATOM 2261 O O . ARG A 1 291 ? 17.639 -7.775 -33.480 1.00 95.56 291 ARG A O 1
ATOM 2268 N N . GLU A 1 292 ? 16.462 -6.919 -35.203 1.00 94.62 292 GLU A N 1
ATOM 2269 C CA . GLU A 1 292 ? 15.336 -7.860 -35.144 1.00 94.62 292 GLU A CA 1
ATOM 2270 C C . GLU A 1 292 ? 15.811 -9.250 -35.566 1.00 94.62 292 GLU A C 1
ATOM 2272 O O . GLU A 1 292 ? 15.694 -10.192 -34.794 1.00 94.62 292 GLU A O 1
ATOM 2277 N N . LEU A 1 293 ? 16.508 -9.336 -36.706 1.00 96.44 293 LEU A N 1
ATOM 2278 C CA . LEU A 1 293 ? 17.084 -10.592 -37.200 1.00 96.44 293 LEU A CA 1
ATOM 2279 C C . LEU A 1 293 ? 18.049 -11.240 -36.199 1.00 96.44 293 LEU A C 1
ATOM 2281 O O . LEU A 1 293 ? 18.091 -12.462 -36.079 1.00 96.44 293 LEU A O 1
ATOM 2285 N N . LEU A 1 294 ? 18.838 -10.434 -35.478 1.00 97.75 294 LEU A N 1
ATOM 2286 C CA . LEU A 1 294 ? 19.704 -10.956 -34.426 1.00 97.75 294 LEU A CA 1
ATOM 2287 C C . LEU A 1 294 ? 18.890 -11.533 -33.260 1.00 97.75 294 LEU A C 1
ATOM 2289 O O . LEU A 1 294 ? 19.261 -12.578 -32.736 1.00 97.75 294 LEU A O 1
ATOM 2293 N N . VAL A 1 295 ? 17.821 -10.857 -32.834 1.00 96.88 295 VAL A N 1
ATOM 2294 C CA . VAL A 1 295 ? 16.952 -11.356 -31.760 1.00 96.88 295 VAL A CA 1
ATOM 2295 C C . VAL A 1 295 ? 16.306 -12.676 -32.175 1.00 96.88 295 VAL A C 1
ATOM 2297 O O . VAL A 1 295 ? 16.387 -13.628 -31.404 1.00 96.88 295 VAL A O 1
ATOM 2300 N N . ASP A 1 296 ? 15.776 -12.771 -33.396 1.00 97.25 296 ASP A N 1
ATOM 2301 C CA . ASP A 1 296 ? 15.195 -14.011 -33.930 1.00 97.25 296 ASP A CA 1
ATOM 2302 C C . ASP A 1 296 ? 16.224 -15.151 -33.934 1.00 97.25 296 ASP A C 1
ATOM 2304 O O . ASP A 1 296 ? 15.978 -16.219 -33.375 1.00 97.25 296 ASP A O 1
ATOM 2308 N N . TYR A 1 297 ? 17.433 -14.892 -34.448 1.00 97.25 297 TYR A N 1
ATOM 2309 C CA . TYR A 1 297 ? 18.533 -15.861 -34.428 1.00 97.25 297 TYR A CA 1
ATOM 2310 C C . TYR A 1 297 ? 18.872 -16.350 -33.012 1.00 97.25 297 TYR A C 1
ATOM 2312 O O . TYR A 1 297 ? 19.129 -17.538 -32.814 1.00 97.25 297 TYR A O 1
ATOM 2320 N N . LEU A 1 298 ? 18.903 -15.442 -32.028 1.00 98.00 298 LEU A N 1
ATOM 2321 C CA . LEU A 1 298 ? 19.232 -15.773 -30.640 1.00 98.00 298 LEU A CA 1
ATOM 2322 C C . LEU A 1 298 ? 18.135 -16.600 -29.963 1.00 98.00 298 LEU A C 1
ATOM 2324 O O . LEU A 1 298 ? 18.455 -17.502 -29.191 1.00 98.00 298 LEU A O 1
ATOM 2328 N N . LEU A 1 299 ? 16.865 -16.319 -30.258 1.00 97.25 299 LEU A N 1
ATOM 2329 C CA . LEU A 1 299 ? 15.724 -17.077 -29.736 1.00 97.25 299 LEU A CA 1
ATOM 2330 C C . LEU A 1 299 ? 15.672 -18.512 -30.284 1.00 97.25 299 LEU A C 1
ATOM 2332 O O . LEU A 1 299 ? 15.141 -19.400 -29.620 1.00 97.25 299 LEU A O 1
ATOM 2336 N N . GLU A 1 300 ? 16.257 -18.753 -31.458 1.00 96.94 300 GLU A N 1
ATOM 2337 C CA . GLU A 1 300 ? 16.383 -20.086 -32.060 1.00 96.94 300 GLU A CA 1
ATOM 2338 C C . GLU A 1 300 ? 17.571 -20.905 -31.517 1.00 96.94 300 GLU A C 1
ATOM 2340 O O . GLU A 1 300 ? 17.690 -22.094 -31.827 1.00 96.94 300 GLU A O 1
ATOM 2345 N N . GLN A 1 301 ? 18.459 -20.314 -30.706 1.00 96.50 301 GLN A N 1
ATOM 2346 C CA . GLN A 1 301 ? 19.626 -21.032 -30.189 1.00 96.50 301 GLN A CA 1
ATOM 2347 C C . GLN A 1 301 ? 19.246 -22.046 -29.096 1.00 96.50 301 GLN A C 1
ATOM 2349 O O . GLN A 1 301 ? 18.435 -21.731 -28.219 1.00 96.50 301 GLN A O 1
ATOM 2354 N N . PRO A 1 302 ? 19.887 -23.231 -29.051 1.00 94.31 302 PRO A N 1
ATOM 2355 C CA . PRO A 1 302 ? 19.681 -24.209 -27.979 1.00 94.31 302 PRO A CA 1
ATOM 2356 C C . PRO A 1 302 ? 19.889 -23.633 -26.570 1.00 94.31 302 PRO A C 1
ATOM 2358 O O . PRO A 1 302 ? 19.207 -24.027 -25.622 1.00 94.31 302 PRO A O 1
ATOM 2361 N N . GLU A 1 303 ? 20.816 -22.683 -26.427 1.00 95.50 303 GLU A N 1
ATOM 2362 C CA . GLU A 1 303 ? 21.119 -22.016 -25.162 1.00 95.50 303 GLU A CA 1
ATOM 2363 C C . GLU A 1 303 ? 19.951 -21.187 -24.615 1.00 95.50 303 GLU A C 1
ATOM 2365 O O . GLU A 1 303 ? 19.867 -21.021 -23.398 1.00 95.50 303 GLU A O 1
ATOM 2370 N N . TYR A 1 304 ? 19.040 -20.693 -25.463 1.00 96.38 304 TYR A N 1
ATOM 2371 C CA . TYR A 1 304 ? 17.913 -19.864 -25.025 1.00 96.38 304 TYR A CA 1
ATOM 2372 C C . TYR A 1 304 ? 17.051 -20.592 -23.986 1.00 96.38 304 TYR A C 1
ATOM 2374 O O . TYR A 1 304 ? 16.827 -20.081 -22.887 1.00 96.38 304 TYR A O 1
ATOM 2382 N N . ALA A 1 305 ? 16.639 -21.828 -24.288 1.00 92.75 305 ALA A N 1
ATOM 2383 C CA . ALA A 1 305 ? 15.813 -22.629 -23.386 1.00 92.75 305 ALA A CA 1
ATOM 2384 C C . ALA A 1 305 ? 16.527 -22.909 -22.052 1.00 92.75 305 ALA A C 1
ATOM 2386 O O . ALA A 1 305 ? 15.921 -22.814 -20.983 1.00 92.75 305 ALA A O 1
ATOM 2387 N N . ALA A 1 306 ? 17.827 -23.214 -22.107 1.00 91.25 306 ALA A N 1
ATOM 2388 C CA . ALA A 1 306 ? 18.633 -23.485 -20.921 1.00 91.25 306 ALA A CA 1
ATOM 2389 C C . ALA A 1 306 ? 18.847 -22.231 -20.058 1.00 91.25 306 ALA A C 1
ATOM 2391 O O . ALA A 1 306 ? 18.819 -22.317 -18.830 1.00 91.25 306 ALA A O 1
ATOM 2392 N N . HIS A 1 307 ? 19.060 -21.067 -20.677 1.00 93.88 307 HIS A N 1
ATOM 2393 C CA . HIS A 1 307 ? 19.239 -19.812 -19.955 1.00 93.88 307 HIS A CA 1
ATOM 2394 C C . HIS A 1 307 ? 17.934 -19.349 -19.301 1.00 93.88 307 HIS A C 1
ATOM 2396 O O . HIS A 1 307 ? 17.937 -18.966 -18.133 1.00 93.88 307 HIS A O 1
ATOM 2402 N N . TRP A 1 308 ? 16.814 -19.444 -20.023 1.00 89.69 308 TRP A N 1
ATOM 2403 C CA . TRP A 1 308 ? 15.503 -19.036 -19.524 1.00 89.69 308 TRP A CA 1
ATOM 2404 C C . TRP A 1 308 ? 15.018 -19.897 -18.350 1.00 89.69 308 TRP A C 1
ATOM 2406 O O . TRP A 1 308 ? 14.490 -19.361 -17.383 1.00 89.69 308 TRP A O 1
ATOM 2416 N N . ALA A 1 309 ? 15.260 -21.213 -18.379 1.00 90.56 309 ALA A N 1
ATOM 2417 C CA . ALA A 1 309 ? 14.856 -22.126 -17.303 1.00 90.56 309 ALA A CA 1
ATOM 2418 C C . ALA A 1 309 ? 15.615 -21.929 -15.974 1.00 90.56 309 ALA A C 1
ATOM 2420 O O . ALA A 1 309 ? 15.195 -22.463 -14.951 1.00 90.56 309 ALA A O 1
ATOM 2421 N N . ASN A 1 310 ? 16.735 -21.200 -15.990 1.00 82.88 310 ASN A N 1
ATOM 2422 C CA . ASN A 1 310 ? 17.561 -20.925 -14.812 1.00 82.88 310 ASN A CA 1
ATOM 2423 C C . ASN A 1 310 ? 17.403 -19.486 -14.278 1.00 82.88 310 ASN A C 1
ATOM 2425 O O . ASN A 1 310 ? 18.178 -19.089 -13.403 1.00 82.88 310 ASN A O 1
ATOM 2429 N N . LYS A 1 311 ? 16.462 -18.699 -14.820 1.00 65.94 311 LYS A N 1
ATOM 2430 C CA . LYS A 1 311 ? 16.124 -17.351 -14.336 1.00 65.94 311 LYS A CA 1
ATOM 2431 C C . LYS A 1 311 ? 15.058 -17.382 -13.241 1.00 65.94 311 LYS A C 1
ATOM 2433 O O . LYS A 1 311 ? 14.192 -18.282 -13.268 1.00 65.94 311 LYS A O 1
#

Nearest PDB structures (foldseek):
  8gyr-assembly2_B  TM=9.268E-01  e=2.872E-07  Leptospira interrogans
  8gyr-assembly1_A  TM=9.205E-01  e=5.466E-07  Leptospira interrogans
  2n7s-assembly1_A  TM=7.585E-01  e=3.354E-06  Leptospira interrogans serovar Copenhageni str. Fiocruz L1-130
  2mog-assembly1_A  TM=7.971E-01  e=4.495E-06  Leptospira interrogans
  9hcj-assembly1_10  TM=7.465E-01  e=3.416E-04  Dictyostelium discoideum

Sequence (311 aa):
MIVRFGIIVSLLVGLLSPEILRAEAIDFERDVQPILTRYSCNAGPCHGKASGQNGFKLSLLGFDPEFDYAALTREARGRRIFLPNPEQSLFLQKPTGETPHGGGKRIEKGSEAYHVLLEWIRQGMNREVPGTPELVKVSVEPEEIILGYEAALPLKVTAHYSDGSTRDVTKLSAYQSNESGIAAVDDGGNISTNNIVGEAAVMARYMGEIAVCMVAVPQPGEVADQFYKDLPRQNFIDGHIWNKLQRLRITPSQPAPDHKFLRRVFLDIIGRLPTPDEAEKFLGDKAPNKRELLVDYLLEQPEYAAHWANK

Solvent-accessible surface area (backbone atoms only — not comparable to full-atom values): 17729 Å² total; per-residue (Å²): 140,88,83,83,88,79,86,81,83,82,81,79,81,76,83,76,75,82,76,70,81,68,76,77,85,54,26,32,60,81,60,43,47,22,47,36,38,41,61,43,46,17,28,58,96,40,19,14,26,97,80,28,46,97,91,40,53,32,34,52,57,56,78,38,57,69,60,32,50,41,47,50,61,55,39,86,82,26,67,36,53,34,77,97,49,46,80,72,6,47,72,51,24,28,37,43,49,78,36,95,41,98,84,41,65,64,43,59,80,85,34,73,66,46,48,52,55,46,47,24,46,74,70,69,53,38,60,72,54,92,87,66,65,53,80,72,48,43,45,41,42,63,47,61,48,80,43,58,64,74,33,72,50,72,52,44,30,37,38,35,30,72,80,73,50,73,44,82,35,33,87,37,23,27,60,47,40,82,32,49,71,32,33,31,57,42,76,71,34,37,35,36,28,37,92,38,66,45,68,21,49,36,37,38,35,49,82,82,34,64,24,55,25,41,39,34,24,39,42,88,81,86,68,63,70,63,63,58,67,72,51,84,65,93,50,76,64,44,53,56,51,41,54,51,30,56,71,32,49,51,78,82,77,79,81,73,55,66,74,59,44,54,49,49,52,31,39,72,49,39,63,40,76,67,51,71,69,60,45,51,53,59,72,72,53,79,59,95,56,50,69,58,55,48,50,55,56,46,68,71,36,78,48,18,62,61,39,57,74,73,106

Mean predicted aligned error: 8.32 Å

pLDDT: mean 90.72, std 15.17, range [32.94, 98.62]

Radius of gyration: 31.34 Å; Cα contacts (8 Å, |Δi|>4): 497; chains: 1; bounding box: 104×76×79 Å

Secondary structure (DSSP, 8-state):
---------------------PPPPPPIIIIIHHHHHHTTTTSTTTTTSTT-BTTB---GGGS-HHHHHHHHHTGGGGTT--TTSGGG-HHHHTTTTSS--TT---S-TTSHHHHHHHHHHHTT--S--TTPPPEEEEEEESSEEE--TT-EEE-EEEEEETTS-EEE-TTT-EEEES-TTTEEE-TTSEEEE-S--EEEEEEEEETTEEEEEEEEEPPSS---HHHHHSS--SSHHHHHHHHHHHHTTPPPPPPPPHHHHHHHHHHHHHSSPPPHHHHHHHHH---TTHHHHHHHHHHTSHHHHHHHTT-

Foldseek 3Di:
DDDDDDDDDDDDPDPDDPPPVDDPQAACLAQPLLLCLLLCCLACVAQVPPVGPPQQHDPHSNPDLVRRLCSQQPPPNRQQADLVDRCPHVVLCACCVVDDHPVHHRDHCPDPNSVSSSVCSPSVNHNDDPPPFAWDAKEKPPQEDEDEAFDKDAIWMWTATPVRDIDTCLQSKHKDKPCVQAWNADSSRMITGHQDFDWIWIWIDGSRHIGTYIYGYADPDDDDPVLLVPDDDPDPVSVVVSVRCNSRVHDDDDDDPQLVLQQVLCCVQQNDGDDPVRSCVLVVDPPPCSSVVVNVVSNPDPSRVVVVVVD